Protein AF-A0A6N7FJI0-F1 (afdb_monomer)

Nearest PDB structures (foldseek):
  8ugj-assembly1_4C  TM=8.805E-01  e=2.463E-09  Sus scrofa
  8ugl-assembly1_4C  TM=8.667E-01  e=4.112E-09  Sus scrofa
  1ocr-assembly1_C  TM=8.658E-01  e=1.035E-08  Bos taurus
  5luf-assembly1_z  TM=8.653E-01  e=1.641E-08  Bos taurus
  5j7y-assembly1_BC  TM=8.766E-01  e=3.364E-08  Ovis aries

Radius of gyration: 37.54 Å; Cα contacts (8 Å, |Δi|>4): 160; chains: 1; bounding box: 61×108×103 Å

Mean predicted aligned error: 16.77 Å

Foldseek 3Di:
DDDDDDDDDDDDDDDDDDDDDDDDDDDDDDDDDDDDDDDVVVVVVVVVVVVVVVVVPDDDDPPPDDDPDDPDDPPPDPDPDDPPPPVPDDPPDVVLVVLVVVLVVVVVVLVVLVVLLVVVCVPDPDPPPPLWDAPLVLLVVLLVLLVVLLVLLVQLLVCLVVVVLVSNLVSLVSSLVSLVVSLVVVVVRVVVRPDACPRDPNRVSLCVNVVVLSVLSVVLSVQSVVLSVVCVVDDPVCSVVSSVSSVSSSVSSVSSSVSVVVSSCSPNPVD

Sequence (271 aa):
MPAATRPARAATSRSALVTRPPGQNGAGTAIGRDRTPQSPARAAITAARRHQREAARRPPSTDDRPVPGRPVARDTATTGGVPGPGATAAERNPLAVGVAIWLGSELMFFAGLFASFASLAASADQWPPPDVHLGVARSAAFTAVLLVSSLTVHLGARAAEGGRRDAALGWLAATVALGAGFLTNQVLEYRDLGFGIDTHAYGTIFYLLTGFHGLHVLAGLVLLALMARQFARATPGTTPRATEHVTVASWYWHFVDVVWVGVFTAVYLLS

Structure (mmCIF, N/CA/C/O backbone):
data_AF-A0A6N7FJI0-F1
#
_entry.id   AF-A0A6N7FJI0-F1
#
loop_
_atom_site.group_PDB
_atom_site.id
_atom_site.type_symbol
_atom_site.label_atom_id
_atom_site.label_alt_id
_atom_site.label_comp_id
_atom_site.label_asym_id
_atom_site.label_entity_id
_atom_site.label_seq_id
_atom_site.pdbx_PDB_ins_code
_atom_site.Cartn_x
_atom_site.Cartn_y
_atom_site.Cartn_z
_atom_site.occupancy
_atom_site.B_iso_or_equiv
_atom_site.auth_seq_id
_atom_site.auth_comp_id
_atom_site.auth_asym_id
_atom_site.auth_atom_id
_atom_site.pdbx_PDB_model_num
ATOM 1 N N . MET A 1 1 ? -4.922 -72.758 12.928 1.00 40.41 1 MET A N 1
ATOM 2 C CA . MET A 1 1 ? -4.218 -73.231 14.144 1.00 40.41 1 MET A CA 1
ATOM 3 C C . MET A 1 1 ? -3.824 -72.024 14.998 1.00 40.41 1 MET A C 1
ATOM 5 O O . MET A 1 1 ? -3.683 -70.956 14.417 1.00 40.41 1 MET A O 1
ATOM 9 N N . PRO A 1 2 ? -3.786 -72.155 16.336 1.00 49.50 2 PRO A N 1
ATOM 10 C CA . PRO A 1 2 ? -4.368 -71.186 17.271 1.00 49.50 2 PRO A CA 1
ATOM 11 C C . PRO A 1 2 ? -3.357 -70.370 18.107 1.00 49.50 2 PRO A C 1
ATOM 13 O O . PRO A 1 2 ? -2.147 -70.494 17.965 1.00 49.50 2 PRO A O 1
ATOM 16 N N . ALA A 1 3 ? -3.939 -69.527 18.966 1.00 44.34 3 ALA A N 1
ATOM 17 C CA . ALA A 1 3 ? -3.383 -68.557 19.909 1.00 44.34 3 ALA A CA 1
ATOM 18 C C . ALA A 1 3 ? -2.566 -69.115 21.098 1.00 44.34 3 ALA A C 1
ATOM 20 O O . ALA A 1 3 ? -2.770 -70.253 21.507 1.00 44.34 3 ALA A O 1
ATOM 21 N N . ALA A 1 4 ? -1.767 -68.239 21.729 1.00 48.53 4 ALA A N 1
ATOM 22 C CA . ALA A 1 4 ? -1.457 -68.209 23.175 1.00 48.53 4 ALA A CA 1
ATOM 23 C C . ALA A 1 4 ? -0.785 -66.847 23.511 1.00 48.53 4 ALA A C 1
ATOM 25 O O . ALA A 1 4 ? 0.296 -66.575 23.007 1.00 48.53 4 ALA A O 1
ATOM 26 N N . THR A 1 5 ? -1.413 -65.814 24.092 1.00 49.47 5 THR A N 1
ATOM 27 C CA . THR A 1 5 ? -1.841 -65.545 25.490 1.00 49.47 5 THR A CA 1
ATOM 28 C C . THR A 1 5 ? -0.827 -65.777 26.629 1.00 49.47 5 THR A C 1
ATOM 30 O O . THR A 1 5 ? -0.710 -66.898 27.101 1.00 49.47 5 THR A O 1
ATOM 33 N N . ARG A 1 6 ? -0.320 -64.640 27.172 1.00 47.44 6 ARG A N 1
ATOM 34 C CA . ARG A 1 6 ? -0.125 -64.256 28.607 1.00 47.44 6 ARG A CA 1
ATOM 35 C C . ARG A 1 6 ? 0.916 -65.040 29.462 1.00 47.44 6 ARG A C 1
ATOM 37 O O . ARG A 1 6 ? 1.277 -66.134 29.060 1.00 47.44 6 ARG A O 1
ATOM 44 N N . PRO A 1 7 ? 1.400 -64.530 30.635 1.00 56.38 7 PRO A N 1
ATOM 45 C CA . PRO A 1 7 ? 0.689 -63.667 31.598 1.00 56.38 7 PRO A CA 1
ATOM 46 C C . PRO A 1 7 ? 1.463 -62.512 32.279 1.00 56.38 7 PRO A C 1
ATOM 48 O O . PRO A 1 7 ? 2.671 -62.349 32.167 1.00 56.38 7 PRO A O 1
ATOM 51 N N . ALA A 1 8 ? 0.684 -61.726 33.033 1.00 47.00 8 ALA A N 1
ATOM 52 C CA . ALA A 1 8 ? 1.087 -60.736 34.031 1.00 47.00 8 ALA A CA 1
ATOM 53 C C . ALA A 1 8 ? 0.959 -61.309 35.461 1.00 47.00 8 ALA A C 1
ATOM 55 O O . ALA A 1 8 ? 0.048 -62.102 35.700 1.00 47.00 8 ALA A O 1
ATOM 56 N N . ARG A 1 9 ? 1.809 -60.862 36.402 1.00 40.81 9 ARG A N 1
ATOM 57 C CA . ARG A 1 9 ? 1.678 -60.852 37.890 1.00 40.81 9 ARG A CA 1
ATOM 58 C C . ARG A 1 9 ? 3.045 -60.421 38.469 1.00 40.81 9 ARG A C 1
ATOM 60 O O . ARG A 1 9 ? 4.047 -60.680 37.826 1.00 40.81 9 ARG A O 1
ATOM 67 N N . ALA A 1 10 ? 3.236 -59.825 39.643 1.00 38.53 10 ALA A N 1
ATOM 68 C CA . ALA A 1 10 ? 2.403 -59.289 40.715 1.00 38.53 10 ALA A CA 1
ATOM 69 C C . ALA A 1 10 ? 3.323 -58.432 41.617 1.00 38.53 10 ALA A C 1
ATOM 71 O O . ALA A 1 10 ? 4.539 -58.615 41.629 1.00 38.53 10 ALA A O 1
ATOM 72 N N . ALA A 1 11 ? 2.722 -57.527 42.384 1.00 45.38 11 ALA A N 1
ATOM 73 C CA . ALA A 1 11 ? 3.357 -56.709 43.409 1.00 45.38 11 ALA A CA 1
ATOM 74 C C . ALA A 1 11 ? 3.862 -57.514 44.621 1.00 45.38 11 ALA A C 1
ATOM 76 O O . ALA A 1 11 ? 3.235 -58.499 45.002 1.00 45.38 11 ALA A O 1
ATOM 77 N N . THR A 1 12 ? 4.883 -56.994 45.315 1.00 45.56 12 THR A N 1
ATOM 78 C CA . THR A 1 12 ? 5.036 -57.213 46.765 1.00 45.56 12 THR A CA 1
ATOM 79 C C . THR A 1 12 ? 5.823 -56.081 47.427 1.00 45.56 12 THR A C 1
ATOM 81 O O . THR A 1 12 ? 6.936 -55.757 47.028 1.00 45.56 12 THR A O 1
ATOM 84 N N . SER A 1 13 ? 5.200 -55.500 48.449 1.00 43.19 13 SER A N 1
ATOM 85 C CA . SER A 1 13 ? 5.723 -54.515 49.397 1.00 43.19 13 SER A CA 1
ATOM 86 C C . SER A 1 13 ? 6.467 -55.225 50.536 1.00 43.19 13 SER A C 1
ATOM 88 O O . SER A 1 13 ? 6.036 -56.310 50.928 1.00 43.19 13 SER A O 1
ATOM 90 N N . ARG A 1 14 ? 7.526 -54.631 51.110 1.00 43.31 14 ARG A N 1
ATOM 91 C CA . ARG A 1 14 ? 8.033 -55.003 52.448 1.00 43.31 14 ARG A CA 1
ATOM 92 C C . ARG A 1 14 ? 8.866 -53.889 53.097 1.00 43.31 14 ARG A C 1
ATOM 94 O O . ARG A 1 14 ? 9.934 -53.531 52.611 1.00 43.31 14 ARG A O 1
ATOM 101 N N . SER A 1 15 ? 8.357 -53.395 54.227 1.00 41.38 15 SER A N 1
ATOM 102 C CA . SER A 1 15 ? 9.053 -52.600 55.244 1.00 41.38 15 SER A CA 1
ATOM 103 C C . SER A 1 15 ? 10.228 -53.358 55.864 1.00 41.38 15 SER A C 1
ATOM 105 O O . SER A 1 15 ? 10.100 -54.547 56.156 1.00 41.38 15 SER A O 1
ATOM 107 N N . ALA A 1 16 ? 11.305 -52.644 56.195 1.00 44.38 16 ALA A N 1
ATOM 108 C CA . ALA A 1 16 ? 12.298 -53.089 57.167 1.00 44.38 16 ALA A CA 1
ATOM 109 C C . ALA A 1 16 ? 12.677 -51.929 58.101 1.00 44.38 16 ALA A C 1
ATOM 111 O O . ALA A 1 16 ? 13.369 -50.983 57.735 1.00 44.38 16 ALA A O 1
ATOM 112 N N . LEU A 1 17 ? 12.145 -52.039 59.314 1.00 42.69 17 LEU A N 1
ATOM 113 C CA . LEU A 1 17 ? 12.518 -51.363 60.548 1.00 42.69 17 LEU A CA 1
ATOM 114 C C . LEU A 1 17 ? 13.955 -51.773 60.922 1.00 42.69 17 LEU A C 1
ATOM 116 O O . LEU A 1 17 ? 14.213 -52.968 61.052 1.00 42.69 17 LEU A O 1
ATOM 120 N N . VAL A 1 18 ? 14.872 -50.821 61.118 1.00 49.38 18 VAL A N 1
ATOM 121 C CA . VAL A 1 18 ? 16.208 -51.098 61.677 1.00 49.38 18 VAL A CA 1
ATOM 122 C C . VAL A 1 18 ? 16.527 -50.115 62.803 1.00 49.38 18 VAL A C 1
ATOM 124 O O . VAL A 1 18 ? 16.185 -48.936 62.781 1.00 49.38 18 VAL A O 1
ATOM 127 N N . THR A 1 19 ? 17.121 -50.712 63.824 1.00 44.41 19 THR A N 1
ATOM 128 C CA . THR A 1 19 ? 17.286 -50.374 65.234 1.00 44.41 19 THR A CA 1
ATOM 129 C C . THR A 1 19 ? 18.338 -49.307 65.549 1.00 44.41 19 THR A C 1
ATOM 131 O O . THR A 1 19 ? 19.318 -49.124 64.834 1.00 44.41 19 THR A O 1
ATOM 134 N N . ARG A 1 20 ? 18.147 -48.650 66.698 1.00 45.78 20 ARG A N 1
ATOM 135 C CA . ARG A 1 20 ? 19.001 -47.621 67.316 1.00 45.78 20 ARG A CA 1
ATOM 136 C C . ARG A 1 20 ? 19.981 -48.261 68.322 1.00 45.78 20 ARG A C 1
ATOM 138 O O . ARG A 1 20 ? 19.530 -49.146 69.047 1.00 45.78 20 ARG A O 1
ATOM 145 N N . PRO A 1 21 ? 21.241 -47.801 68.465 1.00 47.72 21 PRO A N 1
ATOM 146 C CA . PRO A 1 21 ? 22.087 -48.157 69.607 1.00 47.72 21 PRO A CA 1
ATOM 147 C C . PRO A 1 21 ? 22.222 -47.010 70.640 1.00 47.72 21 PRO A C 1
ATOM 149 O O . PRO A 1 21 ? 21.923 -45.855 70.312 1.00 47.72 21 PRO A O 1
ATOM 152 N N . PRO A 1 22 ? 22.636 -47.308 71.893 1.00 46.75 22 PRO A N 1
ATOM 153 C CA . PRO A 1 22 ? 22.572 -46.377 73.021 1.00 46.75 22 PRO A CA 1
ATOM 154 C C . PRO A 1 22 ? 23.925 -45.739 73.407 1.00 46.75 22 PRO A C 1
ATOM 156 O O . PRO A 1 22 ? 24.966 -46.373 73.308 1.00 46.75 22 PRO A O 1
ATOM 159 N N . GLY A 1 23 ? 23.841 -44.507 73.932 1.00 40.09 23 GLY A N 1
ATOM 160 C CA . GLY A 1 23 ? 24.636 -43.944 75.038 1.00 40.09 23 GLY A CA 1
ATOM 161 C C . GLY A 1 23 ? 26.152 -43.750 74.889 1.00 40.09 23 GLY A C 1
ATOM 162 O O . GLY A 1 23 ? 26.897 -44.720 74.859 1.00 40.09 23 GLY A O 1
ATOM 163 N N . GLN A 1 24 ? 26.612 -42.493 74.993 1.00 39.31 24 GLN A N 1
ATOM 164 C CA . GLN A 1 24 ? 27.675 -42.093 75.933 1.00 39.31 24 GLN A CA 1
ATOM 165 C C . GLN A 1 24 ? 27.790 -40.560 76.064 1.00 39.31 24 GLN A C 1
ATOM 167 O O . GLN A 1 24 ? 27.592 -39.814 75.109 1.00 39.31 24 GLN A O 1
ATOM 172 N N . ASN A 1 25 ? 28.042 -40.130 77.301 1.00 33.50 25 ASN A N 1
ATOM 173 C CA . ASN A 1 25 ? 28.044 -38.760 77.820 1.00 33.50 25 ASN A CA 1
ATOM 174 C C . ASN A 1 25 ? 29.358 -38.013 77.530 1.00 33.50 25 ASN A C 1
ATOM 176 O O . ASN A 1 25 ? 30.408 -38.643 77.473 1.00 33.50 25 ASN A O 1
ATOM 180 N N . GLY A 1 26 ? 29.323 -36.672 77.526 1.00 31.70 26 GLY A N 1
ATOM 181 C CA . GLY A 1 26 ? 30.520 -35.864 77.804 1.00 31.70 26 GLY A CA 1
ATOM 182 C C . GLY A 1 26 ? 30.554 -34.467 77.179 1.00 31.70 26 GLY A C 1
ATOM 183 O O . GLY A 1 26 ? 30.891 -34.329 76.016 1.00 31.70 26 GLY A O 1
ATOM 184 N N . ALA A 1 27 ? 30.214 -33.465 77.995 1.00 36.16 27 ALA A N 1
ATOM 185 C CA . ALA A 1 27 ? 30.717 -32.084 78.061 1.00 36.16 27 ALA A CA 1
ATOM 186 C C . ALA A 1 27 ? 31.246 -31.348 76.803 1.00 36.16 27 ALA A C 1
ATOM 188 O O . ALA A 1 27 ? 32.252 -31.725 76.214 1.00 36.16 27 ALA A O 1
ATOM 189 N N . GLY A 1 28 ? 30.711 -30.137 76.584 1.00 33.16 28 GLY A N 1
ATOM 190 C CA . GLY A 1 28 ? 31.541 -28.997 76.178 1.00 33.16 28 GLY A CA 1
ATOM 191 C C . GLY A 1 28 ? 31.014 -28.127 75.036 1.00 33.16 28 GLY A C 1
ATOM 192 O O . GLY A 1 28 ? 31.035 -28.524 73.878 1.00 33.16 28 GLY A O 1
ATOM 193 N N . THR A 1 29 ? 30.740 -26.868 75.384 1.00 35.53 29 THR A N 1
ATOM 194 C CA . THR A 1 29 ? 30.818 -25.667 74.527 1.00 35.53 29 THR A CA 1
ATOM 195 C C . THR A 1 29 ? 29.524 -25.204 73.850 1.00 35.53 29 THR A C 1
ATOM 197 O O . THR A 1 29 ? 29.048 -25.738 72.852 1.00 35.53 29 THR A O 1
ATOM 200 N N . ALA A 1 30 ? 28.983 -24.125 74.417 1.00 47.81 30 ALA A N 1
ATOM 201 C CA . ALA A 1 30 ? 27.925 -23.302 73.860 1.00 47.81 30 ALA A CA 1
ATOM 202 C C . ALA A 1 30 ? 28.355 -22.677 72.521 1.00 47.81 30 ALA A C 1
ATOM 204 O O . ALA A 1 30 ? 29.373 -21.993 72.452 1.00 47.81 30 ALA A O 1
ATOM 205 N N . ILE A 1 31 ? 27.538 -22.860 71.482 1.00 44.31 31 ILE A N 1
ATOM 206 C CA . ILE A 1 31 ? 27.610 -22.093 70.235 1.00 44.31 31 ILE A CA 1
ATOM 207 C C . ILE A 1 31 ? 26.255 -21.415 70.042 1.00 44.31 31 ILE A C 1
ATOM 209 O O . ILE A 1 31 ? 25.203 -22.061 70.035 1.00 44.31 31 ILE A O 1
ATOM 213 N N . GLY A 1 32 ? 26.297 -20.084 69.978 1.00 37.19 32 GLY A N 1
ATOM 214 C CA . GLY A 1 32 ? 25.138 -19.206 69.914 1.00 37.19 32 GLY A CA 1
ATOM 215 C C . GLY A 1 32 ? 24.257 -19.485 68.700 1.00 37.19 32 GLY A C 1
ATOM 216 O O . GLY A 1 32 ? 24.730 -19.591 67.572 1.00 37.19 32 GLY A O 1
ATOM 217 N N . ARG A 1 33 ? 22.944 -19.571 68.940 1.00 42.00 33 ARG A N 1
ATOM 218 C CA . ARG A 1 33 ? 21.946 -19.434 67.879 1.00 42.00 33 ARG A CA 1
ATOM 219 C C . ARG A 1 33 ? 21.789 -17.956 67.568 1.00 42.00 33 ARG A C 1
ATOM 221 O O . ARG A 1 33 ? 21.216 -17.204 68.356 1.00 42.00 33 ARG A O 1
ATOM 228 N N . ASP A 1 34 ? 22.313 -17.590 66.413 1.00 39.06 34 ASP A N 1
ATOM 229 C CA . ASP A 1 34 ? 22.162 -16.288 65.798 1.00 39.06 34 ASP A CA 1
ATOM 230 C C . ASP A 1 34 ? 20.666 -15.979 65.604 1.00 39.06 34 ASP A C 1
ATOM 232 O O . ASP A 1 34 ? 19.924 -16.730 64.961 1.00 39.06 34 ASP A O 1
ATOM 236 N N . ARG A 1 35 ? 20.189 -14.902 66.236 1.00 51.38 35 ARG A N 1
ATOM 237 C CA . ARG A 1 35 ? 18.833 -14.383 66.034 1.00 51.38 35 ARG A CA 1
ATOM 238 C C . ARG A 1 35 ? 18.860 -13.553 64.759 1.00 51.38 35 ARG A C 1
ATOM 240 O O . ARG A 1 35 ? 19.246 -12.390 64.790 1.00 51.38 35 ARG A O 1
ATOM 247 N N . THR A 1 36 ? 18.402 -14.120 63.649 1.00 51.25 36 THR A N 1
ATOM 248 C CA . THR A 1 36 ? 18.146 -13.347 62.427 1.00 51.25 36 THR A CA 1
ATOM 249 C C . THR A 1 36 ? 17.153 -12.206 62.719 1.00 51.25 36 THR A C 1
ATOM 251 O O . THR A 1 36 ? 16.052 -12.491 63.211 1.00 51.25 36 THR A O 1
ATOM 254 N N . PRO A 1 37 ? 17.484 -10.934 62.423 1.00 47.91 37 PRO A N 1
ATOM 255 C CA . PRO A 1 37 ? 16.581 -9.806 62.628 1.00 47.91 37 PRO A CA 1
ATOM 256 C C . PRO A 1 37 ? 15.353 -9.915 61.719 1.00 47.91 37 PRO A C 1
ATOM 258 O O . PRO A 1 37 ? 15.467 -10.152 60.515 1.00 47.91 37 PRO A O 1
ATOM 261 N N . GLN A 1 38 ? 14.161 -9.721 62.283 1.00 55.47 38 GLN A N 1
ATOM 262 C CA . GLN A 1 38 ? 12.940 -9.575 61.494 1.00 55.47 38 GLN A CA 1
ATOM 263 C C . GLN A 1 38 ? 13.064 -8.341 60.588 1.00 55.47 38 GLN A C 1
ATOM 265 O O . GLN A 1 38 ? 13.382 -7.250 61.052 1.00 55.47 38 GLN A O 1
ATOM 270 N N . SER A 1 39 ? 12.812 -8.528 59.290 1.00 53.28 39 SER A N 1
ATOM 271 C CA . SER A 1 39 ? 12.911 -7.484 58.265 1.00 53.28 39 SER A CA 1
ATOM 272 C C . SER A 1 39 ? 12.101 -6.217 58.629 1.00 53.28 39 SER A C 1
ATOM 274 O O . SER A 1 39 ? 10.908 -6.334 58.944 1.00 53.28 39 SER A O 1
ATOM 276 N N . PRO A 1 40 ? 12.690 -5.006 58.515 1.00 58.19 40 PRO A N 1
ATOM 277 C CA . PRO A 1 40 ? 12.038 -3.725 58.830 1.00 58.19 40 PRO A CA 1
ATOM 278 C C . PRO A 1 40 ? 10.764 -3.458 58.007 1.00 58.19 40 PRO A C 1
ATOM 280 O O . PRO A 1 40 ? 9.886 -2.707 58.436 1.00 58.19 40 PRO A O 1
ATOM 283 N N . ALA A 1 41 ? 10.594 -4.145 56.873 1.00 55.75 41 ALA A N 1
ATOM 284 C CA . ALA A 1 41 ? 9.405 -4.048 56.029 1.00 55.75 41 ALA A CA 1
ATOM 285 C C . ALA A 1 41 ? 8.124 -4.557 56.721 1.00 55.75 41 ALA A C 1
ATOM 287 O O . ALA A 1 41 ? 7.043 -4.005 56.516 1.00 55.75 41 ALA A O 1
ATOM 288 N N . ARG A 1 42 ? 8.218 -5.578 57.587 1.00 57.66 42 ARG A N 1
ATOM 289 C CA . ARG A 1 42 ? 7.043 -6.111 58.306 1.00 57.66 42 ARG A CA 1
ATOM 290 C C . ARG A 1 42 ? 6.580 -5.196 59.443 1.00 57.66 42 ARG A C 1
ATOM 292 O O . ARG A 1 42 ? 5.375 -5.092 59.690 1.00 57.66 42 ARG A O 1
ATOM 299 N N . ALA A 1 43 ? 7.508 -4.494 60.092 1.00 59.56 43 ALA A N 1
ATOM 300 C CA . ALA A 1 43 ? 7.188 -3.516 61.131 1.00 59.56 43 ALA A CA 1
ATOM 301 C C . ALA A 1 43 ? 6.457 -2.292 60.545 1.00 59.56 43 ALA A C 1
ATOM 303 O O . ALA A 1 43 ? 5.436 -1.866 61.087 1.00 59.56 43 ALA A O 1
ATOM 304 N N . ALA A 1 44 ? 6.901 -1.802 59.382 1.00 57.84 44 ALA A N 1
ATOM 305 C CA . ALA A 1 44 ? 6.291 -0.661 58.694 1.00 57.84 44 ALA A CA 1
ATOM 306 C C . ALA A 1 44 ? 4.842 -0.931 58.240 1.00 57.84 44 ALA A C 1
ATOM 308 O O . ALA A 1 44 ? 3.953 -0.106 58.454 1.00 57.84 44 ALA A O 1
ATOM 309 N N . ILE A 1 45 ? 4.568 -2.121 57.691 1.00 64.25 45 ILE A N 1
ATOM 310 C CA . ILE A 1 45 ? 3.213 -2.515 57.257 1.00 64.25 45 ILE A CA 1
ATOM 311 C C . ILE A 1 45 ? 2.255 -2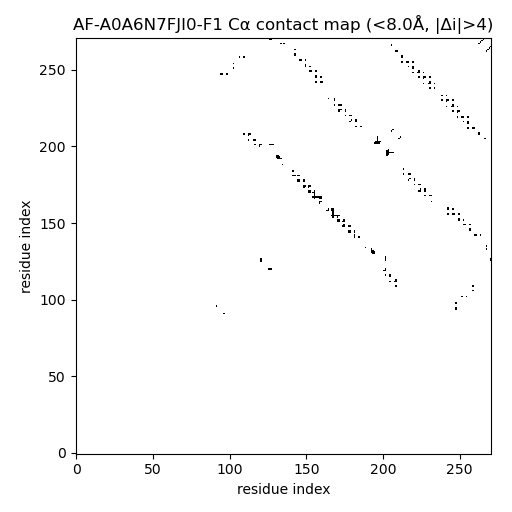.626 58.455 1.00 64.25 45 ILE A C 1
ATOM 313 O O . ILE A 1 45 ? 1.071 -2.293 58.353 1.00 64.25 45 ILE A O 1
ATOM 317 N N . THR A 1 46 ? 2.764 -3.056 59.611 1.00 66.50 46 THR A N 1
ATOM 318 C CA . THR A 1 46 ? 1.969 -3.174 60.841 1.00 66.50 46 THR A CA 1
ATOM 319 C C . THR A 1 46 ? 1.651 -1.797 61.438 1.00 66.50 46 THR A C 1
ATOM 321 O O . THR A 1 46 ? 0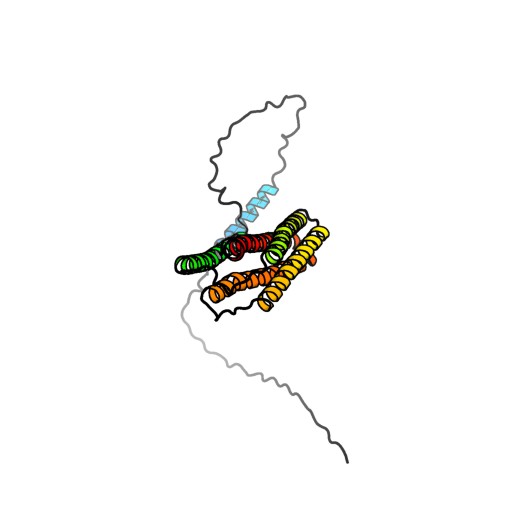.520 -1.564 61.868 1.00 66.50 46 THR A O 1
ATOM 324 N N . ALA A 1 47 ? 2.596 -0.851 61.385 1.00 62.53 47 ALA A N 1
ATOM 325 C CA . ALA A 1 47 ? 2.394 0.527 61.839 1.00 62.53 47 ALA A CA 1
ATOM 326 C C . ALA A 1 47 ? 1.384 1.298 60.965 1.00 62.53 47 ALA A C 1
ATOM 328 O O . ALA A 1 47 ? 0.481 1.951 61.495 1.00 62.53 47 ALA A O 1
ATOM 329 N N . ALA A 1 48 ? 1.457 1.151 59.636 1.00 62.44 48 ALA A N 1
ATOM 330 C CA . ALA A 1 48 ? 0.531 1.801 58.702 1.00 62.44 48 ALA A CA 1
ATOM 331 C C . ALA A 1 48 ? -0.932 1.365 58.922 1.00 62.44 48 ALA A C 1
ATOM 333 O O . ALA A 1 48 ? -1.849 2.188 58.934 1.00 62.44 48 ALA A O 1
ATOM 334 N N . ARG A 1 49 ? -1.157 0.072 59.198 1.00 69.06 49 ARG A N 1
ATOM 335 C CA . ARG A 1 49 ? -2.500 -0.467 59.483 1.00 69.06 49 ARG A CA 1
ATOM 336 C C . ARG A 1 49 ? -3.079 0.017 60.816 1.00 69.06 49 ARG A C 1
ATOM 338 O O . ARG A 1 49 ? -4.301 0.067 60.960 1.00 69.06 49 ARG A O 1
ATOM 345 N N . ARG A 1 50 ? -2.230 0.378 61.786 1.00 67.00 50 ARG A N 1
ATOM 346 C CA . ARG A 1 50 ? -2.657 0.907 63.093 1.00 67.00 50 ARG A CA 1
ATOM 347 C C . ARG A 1 50 ? -3.163 2.347 62.973 1.00 67.00 50 ARG A C 1
ATOM 349 O O . ARG A 1 50 ? -4.266 2.623 63.437 1.00 67.00 50 ARG A O 1
ATOM 356 N N . HIS A 1 51 ? -2.440 3.209 62.254 1.00 62.72 51 HIS A N 1
ATOM 357 C CA . HIS A 1 51 ? -2.858 4.597 62.006 1.00 62.72 51 HIS A CA 1
ATOM 358 C C . HIS A 1 51 ? -4.181 4.694 61.235 1.00 62.72 51 HIS A C 1
ATOM 360 O O . HIS A 1 51 ? -5.039 5.510 61.565 1.00 62.72 51 HIS A O 1
ATOM 366 N N . GLN A 1 52 ? -4.391 3.814 60.253 1.00 62.22 52 GLN A N 1
ATOM 367 C CA . GLN A 1 52 ? -5.622 3.795 59.459 1.00 62.22 52 GLN A CA 1
ATOM 368 C C . GLN A 1 52 ? -6.846 3.346 60.283 1.00 62.22 52 GLN A C 1
ATOM 370 O O . GLN A 1 52 ? -7.954 3.842 60.083 1.00 62.22 52 GLN A O 1
ATOM 375 N N . ARG A 1 53 ? -6.645 2.456 61.268 1.00 61.97 53 ARG A N 1
ATOM 376 C CA . ARG A 1 53 ? -7.687 2.049 62.228 1.00 61.97 53 ARG A CA 1
ATOM 377 C C . ARG A 1 53 ? -7.984 3.111 63.290 1.00 61.97 53 ARG A C 1
ATOM 379 O O . ARG A 1 53 ? -9.116 3.164 63.759 1.00 61.97 53 ARG A O 1
ATOM 386 N N . GLU A 1 54 ? -7.011 3.939 63.668 1.00 62.53 54 GLU A N 1
ATOM 387 C CA . GLU A 1 54 ? -7.221 5.070 64.589 1.00 62.53 54 GLU A CA 1
ATOM 388 C C . GLU A 1 54 ? -7.947 6.240 63.909 1.00 62.53 54 GLU A C 1
ATOM 390 O O . GLU A 1 54 ? -8.835 6.835 64.517 1.00 62.53 54 GLU A O 1
ATOM 395 N N . ALA A 1 55 ? -7.666 6.515 62.629 1.00 59.03 55 ALA A N 1
ATOM 396 C CA . ALA A 1 55 ? -8.381 7.531 61.852 1.00 59.03 55 ALA A CA 1
ATOM 397 C C . ALA A 1 55 ? -9.873 7.192 61.665 1.00 59.03 55 ALA A C 1
ATOM 399 O O . ALA A 1 55 ? -10.725 8.066 61.787 1.00 59.03 55 ALA A O 1
ATOM 400 N N . ALA A 1 56 ? -10.197 5.910 61.459 1.00 61.16 56 ALA A N 1
ATOM 401 C CA . ALA A 1 56 ? -11.573 5.431 61.310 1.00 61.16 56 ALA A CA 1
ATOM 402 C C . ALA A 1 56 ? -12.379 5.384 62.627 1.00 61.16 56 ALA A C 1
ATOM 404 O O . ALA A 1 56 ? -13.578 5.119 62.599 1.00 61.16 56 ALA A O 1
ATOM 405 N N . ARG A 1 57 ? -11.737 5.604 63.785 1.00 61.81 57 ARG A N 1
ATOM 406 C CA . ARG A 1 57 ? -12.381 5.592 65.113 1.00 61.81 57 ARG A CA 1
ATOM 407 C C . ARG A 1 57 ? -12.715 6.984 65.653 1.00 61.81 57 ARG A C 1
ATOM 409 O O . ARG A 1 57 ? -13.238 7.077 66.762 1.00 61.81 57 ARG A O 1
ATOM 416 N N . ARG A 1 58 ? -12.416 8.059 64.915 1.00 57.94 58 ARG A N 1
ATOM 417 C CA . ARG A 1 58 ? -12.783 9.415 65.340 1.00 57.94 58 ARG A CA 1
ATOM 418 C C . ARG A 1 58 ? -14.295 9.628 65.171 1.00 57.94 58 ARG A C 1
ATOM 420 O O . ARG A 1 58 ? -14.796 9.418 64.068 1.00 57.94 58 ARG A O 1
ATOM 427 N N . PRO A 1 59 ? -15.029 10.025 66.227 1.00 62.78 59 PRO A N 1
ATOM 428 C CA . PRO A 1 59 ? -16.430 10.398 66.090 1.00 62.78 59 PRO A CA 1
ATOM 429 C C . PRO A 1 59 ? -16.557 11.688 65.257 1.00 62.78 59 PRO A C 1
ATOM 431 O O . PRO A 1 59 ? -15.647 12.522 65.290 1.00 62.78 59 PRO A O 1
ATOM 434 N N . PRO A 1 60 ? -17.659 11.863 64.509 1.00 56.94 60 PRO A N 1
ATOM 435 C CA . PRO A 1 60 ? -17.885 13.065 63.715 1.00 56.94 60 PRO A CA 1
ATOM 436 C C . PRO A 1 60 ? -18.012 14.289 64.633 1.00 56.94 60 PRO A C 1
ATOM 438 O O . PRO A 1 60 ? -18.750 14.263 65.619 1.00 56.94 60 PRO A O 1
ATOM 441 N N . SER A 1 61 ? -17.271 15.354 64.323 1.00 53.50 61 SER A N 1
ATOM 442 C CA . SER A 1 61 ? -17.351 16.639 65.019 1.00 53.50 61 SER A CA 1
ATOM 443 C C . SER A 1 61 ? -18.742 17.244 64.839 1.00 53.50 61 SER A C 1
ATOM 445 O O . SER A 1 61 ? -19.214 17.426 63.721 1.00 53.50 61 SER A O 1
ATOM 447 N N . THR A 1 62 ? -19.404 17.568 65.944 1.00 51.84 62 THR A N 1
ATOM 448 C CA . THR A 1 62 ? -20.767 18.119 66.010 1.00 51.84 62 THR A CA 1
ATOM 449 C C . THR A 1 62 ? -20.875 19.601 65.617 1.00 51.84 62 THR A C 1
ATOM 451 O O . THR A 1 62 ? -21.737 20.296 66.148 1.00 51.84 62 THR A O 1
ATOM 454 N N . ASP A 1 63 ? -20.042 20.086 64.693 1.00 55.88 63 ASP A N 1
ATOM 455 C CA . ASP A 1 63 ? -19.977 21.510 64.315 1.00 55.88 63 ASP A CA 1
ATOM 456 C C . ASP A 1 63 ? -20.169 21.767 62.809 1.00 55.88 63 ASP A C 1
ATOM 458 O O . ASP A 1 63 ? -19.660 22.729 62.258 1.00 55.88 63 ASP A O 1
ATOM 462 N N . ASP A 1 64 ? -20.932 20.900 62.137 1.00 54.31 64 ASP A N 1
ATOM 463 C CA . ASP A 1 64 ? -21.382 21.097 60.750 1.00 54.31 64 ASP A CA 1
ATOM 464 C C . ASP A 1 64 ? -22.915 21.052 60.679 1.00 54.31 64 ASP A C 1
ATOM 466 O O . ASP A 1 64 ? -23.525 20.216 60.008 1.00 54.31 64 ASP A O 1
ATOM 470 N N . ARG A 1 65 ? -23.586 21.947 61.415 1.00 51.47 65 ARG A N 1
ATOM 471 C CA . ARG A 1 65 ? -24.993 22.251 61.110 1.00 51.47 65 ARG A CA 1
ATOM 472 C C . ARG A 1 65 ? -25.046 23.444 60.158 1.00 51.47 65 ARG A C 1
ATOM 474 O O . ARG A 1 65 ? -24.517 24.498 60.505 1.00 51.47 65 ARG A O 1
ATOM 481 N N . PRO A 1 66 ? -25.718 23.338 58.998 1.00 48.69 66 PRO A N 1
ATOM 482 C CA . PRO A 1 66 ? -25.889 24.478 58.110 1.00 48.69 66 PRO A CA 1
ATOM 483 C C . PRO A 1 66 ? -26.755 25.535 58.804 1.00 48.69 66 PRO A C 1
ATOM 485 O O . PRO A 1 66 ? -27.916 25.275 59.120 1.00 48.69 66 PRO A O 1
ATOM 488 N N . VAL A 1 67 ? -26.205 26.728 59.038 1.00 59.44 67 VAL A N 1
ATOM 489 C CA . VAL A 1 67 ? -26.982 27.912 59.430 1.00 59.44 67 VAL A CA 1
ATOM 490 C C . VAL A 1 67 ? -27.556 28.533 58.148 1.00 59.44 67 VAL A C 1
ATOM 492 O O . VAL A 1 67 ? -26.776 28.980 57.302 1.00 59.44 67 VAL A O 1
ATOM 495 N N . PRO A 1 68 ? -28.885 28.573 57.946 1.00 43.59 68 PRO A N 1
ATOM 496 C CA . PRO A 1 68 ? -29.461 29.169 56.745 1.00 43.59 68 PRO A CA 1
ATOM 497 C C . PRO A 1 68 ? -29.355 30.698 56.806 1.00 43.59 68 PRO A C 1
ATOM 499 O O . PRO A 1 68 ? -29.817 31.305 57.769 1.00 43.59 68 PRO A O 1
ATOM 502 N N . GLY A 1 69 ? -28.788 31.325 55.769 1.00 53.09 69 GLY A N 1
ATOM 503 C CA . GLY A 1 69 ? -28.928 32.774 55.549 1.00 53.09 69 GLY A CA 1
ATOM 504 C C . GLY A 1 69 ? -27.650 33.601 55.398 1.00 53.09 69 GLY A C 1
ATOM 505 O O . GLY A 1 69 ? -27.745 34.825 55.370 1.00 53.09 69 GLY A O 1
ATOM 506 N N . ARG A 1 70 ? -26.462 32.999 55.265 1.00 40.47 70 ARG A N 1
ATOM 507 C CA . ARG A 1 70 ? -25.231 33.766 55.015 1.00 40.47 70 ARG A CA 1
ATOM 508 C C . ARG A 1 70 ? -24.779 33.614 53.554 1.00 40.47 70 ARG A C 1
ATOM 510 O O . ARG A 1 70 ? -24.558 32.482 53.124 1.00 40.47 70 ARG A O 1
ATOM 517 N N . PRO A 1 71 ? -24.646 34.704 52.772 1.00 45.00 71 PRO A N 1
ATOM 518 C CA . PRO A 1 71 ? -24.100 34.611 51.426 1.00 45.00 71 PRO A CA 1
ATOM 519 C C . PRO A 1 71 ? -22.637 34.171 51.519 1.00 45.00 71 PRO A C 1
ATOM 521 O O . PRO A 1 71 ? -21.826 34.821 52.181 1.00 45.00 71 PRO A O 1
ATOM 524 N N . VAL A 1 72 ? -22.313 33.046 50.882 1.00 50.09 72 VAL A N 1
ATOM 525 C CA . VAL A 1 72 ? -20.940 32.551 50.761 1.00 50.09 72 VAL A CA 1
ATOM 526 C C . VAL A 1 72 ? -20.205 33.479 49.799 1.00 50.09 72 VAL A C 1
ATOM 528 O O . VAL A 1 72 ? -20.417 33.435 48.586 1.00 50.09 72 VAL A O 1
ATOM 531 N N . ALA A 1 73 ? -19.377 34.360 50.353 1.00 44.72 73 ALA A N 1
ATOM 532 C CA . ALA A 1 73 ? -18.414 35.130 49.587 1.00 44.72 73 ALA A CA 1
ATOM 533 C C . ALA A 1 73 ? -17.460 34.154 48.878 1.00 44.72 73 ALA A C 1
ATOM 535 O O . ALA A 1 73 ? -16.898 33.254 49.503 1.00 44.72 73 ALA A O 1
ATOM 536 N N . ARG A 1 74 ? -17.313 34.301 47.556 1.00 41.47 74 ARG A N 1
ATOM 537 C CA . ARG A 1 74 ? -16.240 33.638 46.811 1.00 41.47 74 ARG A CA 1
ATOM 538 C C . ARG A 1 74 ? -14.931 34.321 47.178 1.00 41.47 74 ARG A C 1
ATOM 540 O O . ARG A 1 74 ? -14.623 35.371 46.622 1.00 41.47 74 ARG A O 1
ATOM 547 N N . ASP A 1 75 ? -14.159 33.695 48.051 1.00 38.31 75 ASP A N 1
ATOM 548 C CA . ASP A 1 75 ? -12.750 34.025 48.205 1.00 38.31 75 ASP A CA 1
ATOM 549 C C . ASP A 1 75 ? -11.982 33.437 47.017 1.00 38.31 75 ASP A C 1
ATOM 551 O O . ASP A 1 75 ? -11.686 32.244 46.939 1.00 38.31 75 ASP A O 1
ATOM 555 N N . THR A 1 76 ? -11.670 34.296 46.048 1.00 47.28 76 THR A N 1
ATOM 556 C CA . THR A 1 76 ? -10.605 34.068 45.069 1.00 47.28 76 THR A CA 1
ATOM 557 C C . THR A 1 76 ? -9.262 34.111 45.794 1.00 47.28 76 THR A C 1
ATOM 559 O O . THR A 1 76 ? -8.575 35.130 45.796 1.00 47.28 76 THR A O 1
ATOM 562 N N . ALA A 1 77 ? -8.893 33.003 46.433 1.00 39.78 77 ALA A N 1
ATOM 563 C CA . ALA A 1 77 ? -7.555 32.787 46.958 1.00 39.78 77 ALA A CA 1
ATOM 564 C C . ALA A 1 77 ? -6.706 32.077 45.895 1.00 39.78 77 ALA A C 1
ATOM 566 O O . ALA A 1 77 ? -6.735 30.855 45.738 1.00 39.78 77 ALA A O 1
ATOM 567 N N . THR A 1 78 ? -5.942 32.879 45.155 1.00 47.31 78 THR A N 1
ATOM 568 C CA . THR A 1 78 ? -4.793 32.458 44.352 1.00 47.31 78 THR A CA 1
ATOM 569 C C . THR A 1 78 ? -3.807 31.703 45.243 1.00 47.31 78 THR A C 1
ATOM 571 O O . THR A 1 78 ? -2.980 32.307 45.920 1.00 47.31 78 THR A O 1
ATOM 574 N N . THR A 1 79 ? -3.879 30.371 45.243 1.00 44.31 79 THR A N 1
ATOM 575 C CA . THR A 1 79 ? -2.783 29.535 45.739 1.00 44.31 79 THR A CA 1
ATOM 576 C C . THR A 1 79 ? -1.919 29.185 44.539 1.00 44.31 79 THR A C 1
ATOM 578 O O . THR A 1 79 ? -2.255 28.304 43.750 1.00 44.31 79 THR A O 1
ATOM 581 N N . GLY A 1 80 ? -0.821 29.925 44.375 1.00 43.53 80 GLY A N 1
ATOM 582 C CA . GLY A 1 80 ? 0.264 29.557 43.475 1.00 43.53 80 GLY A CA 1
ATOM 583 C C . GLY A 1 80 ? 0.881 28.237 43.930 1.00 43.53 80 GLY A C 1
ATOM 584 O O . GLY A 1 80 ? 1.795 28.218 44.748 1.00 43.53 80 GLY A O 1
ATOM 585 N N . GLY A 1 81 ? 0.353 27.129 43.418 1.00 35.78 81 GLY A N 1
ATOM 586 C CA . GLY A 1 81 ? 1.016 25.837 43.466 1.00 35.78 81 GLY A CA 1
ATOM 587 C C . GLY A 1 81 ? 2.099 25.813 42.398 1.00 35.78 81 GLY A C 1
ATOM 588 O O . GLY A 1 81 ? 1.797 25.901 41.210 1.00 35.78 81 GLY A O 1
ATOM 589 N N . VAL A 1 82 ? 3.358 25.702 42.821 1.00 52.16 82 VAL A N 1
ATOM 590 C CA . VAL A 1 82 ? 4.467 25.303 41.946 1.00 52.16 82 VAL A CA 1
ATOM 591 C C . VAL A 1 82 ? 4.011 24.064 41.165 1.00 52.16 82 VAL A C 1
ATOM 593 O O . VAL A 1 82 ? 3.626 23.082 41.808 1.00 52.16 82 VAL A O 1
ATOM 596 N N . PRO A 1 83 ? 4.012 24.069 39.817 1.00 50.31 83 PRO A N 1
ATOM 597 C CA . PRO A 1 83 ? 3.745 22.859 39.058 1.00 50.31 83 PRO A CA 1
ATOM 598 C C . PRO A 1 83 ? 4.783 21.823 39.478 1.00 50.31 83 PRO A C 1
ATOM 600 O O . PRO A 1 83 ? 5.981 22.013 39.262 1.00 50.31 83 PRO A O 1
ATOM 603 N N . GLY A 1 84 ? 4.344 20.751 40.137 1.00 43.16 84 GLY A N 1
ATOM 604 C CA . GLY A 1 84 ? 5.231 19.638 40.437 1.00 43.16 84 GLY A CA 1
ATOM 605 C C . GLY A 1 84 ? 5.864 19.139 39.130 1.00 43.16 84 GLY A C 1
ATOM 606 O O . GLY A 1 84 ? 5.174 19.111 38.103 1.00 43.16 84 GLY A O 1
ATOM 607 N N . PRO A 1 85 ? 7.148 18.743 39.123 1.00 50.91 85 PRO A N 1
ATOM 608 C CA . PRO A 1 85 ? 7.759 18.071 37.982 1.00 50.91 85 PRO A CA 1
ATOM 609 C C . PRO A 1 85 ? 7.130 16.675 37.854 1.00 50.91 85 PRO A C 1
ATOM 611 O O . PRO A 1 85 ? 7.647 15.681 38.347 1.00 50.91 85 PRO A O 1
ATOM 614 N N . GLY A 1 86 ? 5.935 16.639 37.273 1.00 48.25 86 GLY A N 1
ATOM 615 C CA . GLY A 1 86 ? 5.071 15.464 37.196 1.00 48.25 86 GLY A CA 1
ATOM 616 C C . GLY A 1 86 ? 4.052 15.524 36.060 1.00 48.25 86 GLY A C 1
ATOM 617 O O . GLY A 1 86 ? 3.357 14.545 35.825 1.00 48.25 86 GLY A O 1
ATOM 618 N N . ALA A 1 87 ? 4.017 16.604 35.270 1.00 44.69 87 ALA A N 1
ATOM 619 C CA . ALA A 1 87 ? 3.479 16.553 33.907 1.00 44.69 87 ALA A CA 1
ATOM 620 C C . ALA A 1 87 ? 4.527 15.938 32.954 1.00 44.69 87 ALA A C 1
ATOM 622 O O . ALA A 1 87 ? 4.835 16.469 31.889 1.00 44.69 87 ALA A O 1
ATOM 623 N N . THR A 1 88 ? 5.164 14.849 33.379 1.00 46.00 88 THR A N 1
ATOM 624 C CA . THR A 1 88 ? 6.139 14.115 32.579 1.00 46.00 88 THR A CA 1
ATOM 625 C C . THR A 1 88 ? 5.370 13.206 31.643 1.00 46.00 88 THR A C 1
ATOM 627 O O . THR A 1 88 ? 4.824 12.216 32.107 1.00 46.00 88 THR A O 1
ATOM 630 N N . ALA A 1 89 ? 5.347 13.567 30.358 1.00 46.84 89 ALA A N 1
ATOM 631 C CA . ALA A 1 89 ? 4.891 12.753 29.235 1.00 46.84 89 ALA A CA 1
ATOM 632 C C . ALA A 1 89 ? 3.494 12.131 29.412 1.00 46.84 89 ALA A C 1
ATOM 634 O O . ALA A 1 89 ? 3.318 11.173 30.156 1.00 46.84 89 ALA A O 1
ATOM 635 N N . ALA A 1 90 ? 2.512 12.614 28.638 1.00 50.59 90 ALA A N 1
ATOM 636 C CA . ALA A 1 90 ? 1.326 11.825 28.294 1.00 50.59 90 ALA A CA 1
ATOM 637 C C . ALA A 1 90 ? 1.738 10.354 28.165 1.00 50.59 90 ALA A C 1
ATOM 639 O O . ALA A 1 90 ? 2.682 10.100 27.419 1.00 50.59 90 ALA A O 1
ATOM 640 N N . GLU A 1 91 ? 1.140 9.454 28.950 1.00 58.25 91 GLU A N 1
ATOM 641 C CA . GLU A 1 91 ? 1.515 8.040 29.036 1.00 58.25 91 GLU A CA 1
ATOM 642 C C . GLU A 1 91 ? 1.516 7.457 27.616 1.00 58.25 91 GLU A C 1
ATOM 644 O O . GLU A 1 91 ? 0.477 7.116 27.052 1.00 58.25 91 GLU A O 1
ATOM 649 N N . ARG A 1 92 ? 2.677 7.505 26.952 1.00 64.19 92 ARG A N 1
ATOM 650 C CA . ARG A 1 92 ? 2.766 7.215 25.526 1.00 64.19 92 ARG A CA 1
ATOM 651 C C . ARG A 1 92 ? 2.603 5.721 25.416 1.00 64.19 92 ARG A C 1
ATOM 653 O O . ARG A 1 92 ? 3.433 4.978 25.933 1.00 64.19 92 ARG A O 1
ATOM 660 N N . ASN A 1 93 ? 1.550 5.303 24.727 1.00 84.31 93 ASN A N 1
ATOM 661 C CA . ASN A 1 93 ? 1.333 3.909 24.411 1.00 84.31 93 ASN A CA 1
ATOM 662 C C . ASN A 1 93 ? 2.622 3.311 23.790 1.00 84.31 93 ASN A C 1
ATOM 664 O O . ASN A 1 93 ? 3.005 3.714 22.684 1.00 84.31 93 ASN A O 1
ATOM 668 N N . PRO A 1 94 ? 3.296 2.366 24.473 1.00 90.62 94 PRO A N 1
ATOM 669 C CA . PRO A 1 94 ? 4.575 1.829 24.023 1.00 90.62 94 PRO A CA 1
ATOM 670 C C . PRO A 1 94 ? 4.465 1.099 22.680 1.00 90.62 94 PRO A C 1
ATOM 672 O O . PRO A 1 94 ? 5.422 1.123 21.908 1.00 90.62 94 PRO A O 1
ATOM 675 N N . LEU A 1 95 ? 3.304 0.507 22.359 1.00 92.19 95 LEU A N 1
ATOM 676 C CA . LEU A 1 95 ? 3.057 -0.111 21.054 1.00 92.19 95 LEU A CA 1
ATOM 677 C C . LEU A 1 95 ? 3.092 0.938 19.939 1.00 92.19 95 LEU A C 1
ATOM 679 O O . LEU A 1 95 ? 3.801 0.762 18.951 1.00 92.19 95 LEU A O 1
ATOM 683 N N . ALA A 1 96 ? 2.360 2.039 20.112 1.00 91.69 96 ALA A N 1
ATOM 684 C CA . ALA A 1 96 ? 2.303 3.117 19.130 1.00 91.69 96 ALA A CA 1
ATOM 685 C C . ALA A 1 96 ? 3.683 3.748 18.892 1.00 91.69 96 ALA A C 1
ATOM 687 O O . ALA A 1 96 ? 4.058 3.998 17.748 1.00 91.69 96 ALA A O 1
ATOM 688 N N . VAL A 1 97 ? 4.464 3.960 19.958 1.00 94.38 97 VAL A N 1
ATOM 689 C CA . VAL A 1 97 ? 5.839 4.476 19.846 1.00 94.38 97 VAL A CA 1
ATOM 690 C C . VAL A 1 97 ? 6.739 3.486 19.110 1.00 94.38 97 VAL A C 1
ATOM 692 O O . VAL A 1 97 ? 7.467 3.888 18.204 1.00 94.38 97 VAL A O 1
ATOM 695 N N . GLY A 1 98 ? 6.676 2.201 19.468 1.00 95.06 98 GLY A N 1
ATOM 696 C CA . GLY A 1 98 ? 7.462 1.159 18.813 1.00 95.06 98 GLY A CA 1
ATOM 697 C C . GLY A 1 98 ? 7.165 1.065 17.318 1.00 95.06 98 GLY A C 1
ATOM 698 O O . GLY A 1 98 ? 8.091 1.057 16.509 1.00 95.06 98 GLY A O 1
ATOM 699 N N . VAL A 1 99 ? 5.883 1.080 16.940 1.00 95.19 99 VAL A N 1
ATOM 700 C CA . VAL A 1 99 ? 5.486 1.052 15.526 1.00 95.19 99 VAL A CA 1
ATOM 701 C C . VAL A 1 99 ? 5.905 2.323 14.797 1.00 95.19 99 VAL A C 1
ATOM 703 O O . VAL A 1 99 ? 6.404 2.219 13.686 1.00 95.19 99 VAL A O 1
ATOM 706 N N . ALA A 1 100 ? 5.802 3.504 15.408 1.00 94.69 100 ALA A N 1
ATOM 707 C CA . ALA A 1 100 ? 6.270 4.737 14.775 1.00 94.69 100 ALA A CA 1
ATOM 708 C C . ALA A 1 100 ? 7.782 4.714 14.476 1.00 94.69 100 ALA A C 1
ATOM 710 O O . ALA A 1 100 ? 8.200 5.119 13.393 1.00 94.69 100 ALA A O 1
ATOM 711 N N . ILE A 1 101 ? 8.602 4.212 15.407 1.00 96.50 101 ILE A N 1
ATOM 712 C CA . ILE A 1 101 ? 10.054 4.082 15.202 1.00 96.50 101 ILE A CA 1
ATOM 713 C C . ILE A 1 101 ? 10.353 3.063 14.099 1.00 96.50 101 ILE A C 1
ATOM 715 O O . ILE A 1 101 ? 11.167 3.338 13.218 1.00 96.50 101 ILE A O 1
ATOM 719 N N . TRP A 1 102 ? 9.677 1.913 14.118 1.00 96.44 102 TRP A N 1
ATOM 720 C CA . TRP A 1 102 ? 9.840 0.893 13.085 1.00 96.44 102 TRP A CA 1
ATOM 721 C C . TRP A 1 102 ? 9.427 1.406 11.693 1.00 96.44 102 TRP A C 1
ATOM 723 O O . TRP A 1 102 ? 10.189 1.259 10.739 1.00 96.44 102 TRP A O 1
ATOM 733 N N . LEU A 1 103 ? 8.303 2.122 11.580 1.00 96.31 103 LEU A N 1
ATOM 734 C CA . LEU A 1 103 ? 7.899 2.805 10.344 1.00 96.31 103 LEU A CA 1
ATOM 735 C C . LEU A 1 103 ? 8.957 3.808 9.866 1.00 96.31 103 LEU A C 1
ATOM 737 O O . LEU A 1 103 ? 9.219 3.914 8.671 1.00 96.31 103 LEU A O 1
ATOM 741 N N . GLY A 1 104 ? 9.602 4.515 10.797 1.00 97.00 104 GLY A N 1
ATOM 742 C CA . GLY A 1 104 ? 10.731 5.390 10.490 1.00 97.00 104 GLY A CA 1
ATOM 743 C C . GLY A 1 104 ? 11.907 4.644 9.850 1.00 97.00 104 GLY A C 1
ATOM 744 O O . GLY A 1 104 ? 12.496 5.153 8.898 1.00 97.00 104 GLY A O 1
ATOM 745 N N . SER A 1 105 ? 12.230 3.430 10.313 1.00 96.88 105 SER A N 1
ATOM 746 C CA . SER A 1 105 ? 13.272 2.610 9.677 1.00 96.88 105 SER A CA 1
ATOM 747 C C . SER A 1 105 ? 12.875 2.095 8.292 1.00 96.88 105 SER A C 1
ATOM 749 O O . SER A 1 105 ? 13.706 2.133 7.385 1.00 96.88 105 SER A O 1
ATOM 751 N N . GLU A 1 106 ? 11.613 1.705 8.087 1.00 97.56 106 GLU A N 1
ATOM 752 C CA . GLU A 1 106 ? 11.119 1.295 6.762 1.00 97.56 106 GLU A CA 1
ATOM 753 C C . GLU A 1 106 ? 11.131 2.470 5.771 1.00 97.56 106 GLU A C 1
ATOM 755 O O . GLU A 1 106 ? 11.480 2.310 4.602 1.00 97.56 106 GLU A O 1
ATOM 760 N N . LEU A 1 107 ? 10.833 3.689 6.237 1.00 96.19 107 LEU A N 1
ATOM 761 C CA . LEU A 1 107 ? 10.958 4.891 5.412 1.00 96.19 107 LEU A CA 1
ATOM 762 C C . LEU A 1 107 ? 12.400 5.099 4.928 1.00 96.19 107 LEU A C 1
ATOM 764 O O . LEU A 1 107 ? 12.611 5.432 3.764 1.00 96.19 107 LEU A O 1
ATOM 768 N N . MET A 1 108 ? 13.393 4.893 5.798 1.00 97.62 108 MET A N 1
ATOM 769 C CA . MET A 1 108 ? 14.806 5.001 5.417 1.00 97.62 108 MET A CA 1
ATOM 770 C C . MET A 1 108 ? 15.222 3.896 4.438 1.00 97.62 108 MET A C 1
ATOM 772 O O . MET A 1 108 ? 15.983 4.164 3.507 1.00 97.62 108 MET A O 1
ATOM 776 N N . PHE A 1 109 ? 14.690 2.681 4.600 1.00 97.44 109 PHE A N 1
ATOM 777 C CA . PHE A 1 109 ? 14.885 1.589 3.645 1.00 97.44 109 PHE A CA 1
ATOM 778 C C . PHE A 1 109 ? 14.386 1.970 2.241 1.00 97.44 109 PHE A C 1
ATOM 780 O O . PHE A 1 109 ? 15.148 1.899 1.274 1.00 97.44 109 PHE A O 1
ATOM 787 N N . PHE A 1 110 ? 13.149 2.467 2.122 1.00 97.50 110 PHE A N 1
ATOM 788 C CA . PHE A 1 110 ? 12.615 2.924 0.835 1.00 97.50 110 PHE A CA 1
ATOM 789 C C . PHE A 1 110 ? 13.351 4.146 0.288 1.00 97.50 110 PHE A C 1
ATOM 791 O O . PHE A 1 110 ? 13.590 4.215 -0.915 1.00 97.50 110 PHE A O 1
ATOM 798 N N . ALA A 1 111 ? 13.764 5.084 1.144 1.00 97.62 111 ALA A N 1
ATOM 799 C CA . ALA A 1 111 ? 14.566 6.231 0.723 1.00 97.62 111 ALA A CA 1
ATOM 800 C C . ALA A 1 111 ? 15.874 5.793 0.041 1.00 97.62 111 ALA A C 1
ATOM 802 O O . ALA A 1 111 ? 16.259 6.382 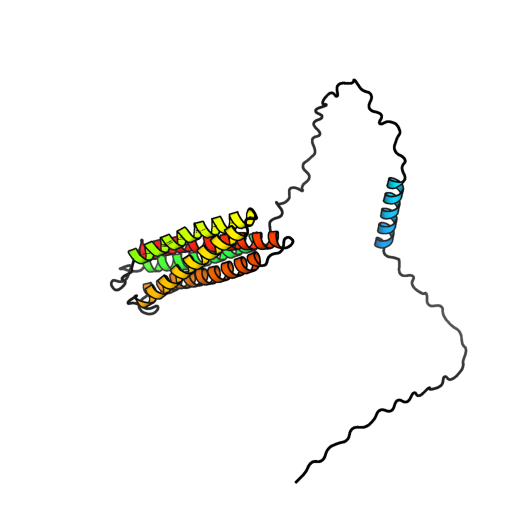-0.967 1.00 97.62 111 ALA A O 1
ATOM 803 N N . GLY A 1 112 ? 16.514 4.723 0.529 1.00 97.81 112 GLY A N 1
ATO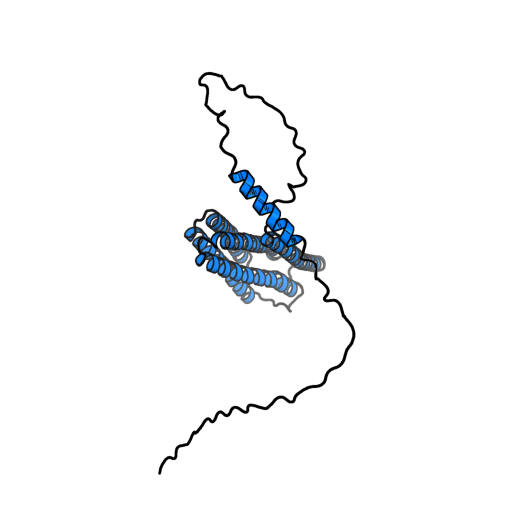M 804 C CA . GLY A 1 112 ? 17.668 4.109 -0.128 1.00 97.81 112 GLY A CA 1
ATOM 805 C C . GLY A 1 112 ? 17.347 3.592 -1.534 1.00 97.81 112 GLY A C 1
ATOM 806 O O . GLY A 1 112 ? 18.074 3.898 -2.475 1.00 97.81 112 GLY A O 1
ATOM 807 N N . LEU A 1 113 ? 16.227 2.880 -1.703 1.00 97.06 113 LEU A N 1
ATOM 808 C CA . LEU A 1 113 ? 15.790 2.387 -3.017 1.00 97.06 113 LEU A CA 1
ATOM 809 C C . LEU A 1 113 ? 15.457 3.530 -3.990 1.00 97.06 113 LEU A C 1
ATOM 811 O O . LEU A 1 113 ? 15.853 3.470 -5.154 1.00 97.06 113 LEU A O 1
ATOM 815 N N . PHE A 1 114 ? 14.793 4.593 -3.525 1.00 97.31 114 PHE A N 1
ATOM 816 C CA . PHE A 1 114 ? 14.537 5.790 -4.335 1.00 97.31 114 PHE A CA 1
ATOM 817 C C . PHE A 1 114 ? 15.826 6.513 -4.725 1.00 97.31 114 PHE A C 1
ATOM 819 O O . PHE A 1 114 ? 15.966 6.935 -5.871 1.00 97.31 114 PHE A O 1
ATOM 826 N N . ALA A 1 115 ? 16.782 6.634 -3.802 1.00 97.44 115 ALA A N 1
ATOM 827 C CA . ALA A 1 115 ? 18.081 7.228 -4.092 1.00 97.44 115 ALA A CA 1
ATOM 828 C C . ALA A 1 115 ? 18.849 6.406 -5.137 1.00 97.44 115 ALA A C 1
ATOM 830 O O . ALA A 1 115 ? 19.420 6.977 -6.064 1.00 97.44 115 ALA A O 1
ATOM 831 N N . SER A 1 116 ? 18.816 5.072 -5.044 1.00 96.25 116 SER A N 1
ATOM 832 C CA . SER A 1 116 ? 19.378 4.194 -6.073 1.00 96.25 116 SER A CA 1
ATOM 833 C C . SER A 1 116 ? 18.679 4.377 -7.422 1.00 96.25 116 SER A C 1
ATOM 835 O O . SER A 1 116 ? 19.366 4.556 -8.422 1.00 96.25 116 SER A O 1
ATOM 837 N N . PHE A 1 117 ? 17.341 4.409 -7.464 1.00 96.06 117 PHE A N 1
ATOM 838 C CA . PHE A 1 117 ? 16.580 4.678 -8.693 1.00 96.06 117 PHE A CA 1
ATOM 839 C C . PHE A 1 117 ? 16.986 6.005 -9.336 1.00 96.06 117 PHE A C 1
ATOM 841 O O . PHE A 1 117 ? 17.343 6.032 -10.510 1.00 96.06 117 PHE A O 1
ATOM 848 N N . ALA A 1 118 ? 17.006 7.090 -8.559 1.00 95.50 118 ALA A N 1
ATOM 849 C CA . ALA A 1 118 ? 17.395 8.409 -9.046 1.00 95.50 118 ALA A CA 1
ATOM 850 C C . ALA A 1 118 ? 18.855 8.443 -9.525 1.00 95.50 118 ALA A C 1
ATOM 852 O O . ALA A 1 118 ? 19.153 9.066 -10.539 1.00 95.50 118 ALA A O 1
ATOM 853 N N . SER A 1 119 ? 19.764 7.748 -8.833 1.00 96.31 119 SER A N 1
ATOM 854 C CA . SER A 1 119 ? 21.170 7.660 -9.235 1.00 96.31 119 SER A CA 1
ATOM 855 C C . SER A 1 119 ? 21.361 6.904 -10.549 1.00 96.31 119 SER A C 1
ATOM 857 O O . SER A 1 119 ? 22.225 7.297 -11.328 1.00 96.31 119 SER A O 1
ATOM 859 N N . LEU A 1 120 ? 20.601 5.829 -10.784 1.00 94.94 120 LEU A N 1
ATOM 860 C CA . LEU A 1 120 ? 20.622 5.086 -12.048 1.00 94.94 120 LEU A CA 1
ATOM 861 C C . LEU A 1 120 ? 19.997 5.906 -13.181 1.00 94.94 120 LEU A C 1
ATOM 863 O O . LEU A 1 120 ? 20.535 5.937 -14.282 1.00 94.94 120 LEU A O 1
ATOM 867 N N . ALA A 1 121 ? 18.890 6.595 -12.903 1.00 93.62 121 ALA A N 1
ATOM 868 C CA . ALA A 1 121 ? 18.239 7.473 -13.868 1.00 93.62 121 ALA A CA 1
ATOM 869 C C . ALA A 1 121 ? 19.156 8.627 -14.297 1.00 93.62 121 ALA A C 1
ATOM 871 O O . ALA A 1 121 ? 19.234 8.949 -15.476 1.00 93.62 121 ALA A O 1
ATOM 872 N N . ALA A 1 122 ? 19.891 9.219 -13.352 1.00 94.25 122 ALA A N 1
ATOM 873 C CA . ALA A 1 122 ? 20.806 10.326 -13.620 1.00 94.25 122 ALA A CA 1
ATOM 874 C C . ALA A 1 122 ? 22.080 9.917 -14.380 1.00 94.25 122 ALA A C 1
ATOM 876 O O . ALA A 1 122 ? 22.742 10.784 -14.947 1.00 94.25 122 ALA A O 1
ATOM 877 N N . SER A 1 123 ? 22.457 8.634 -14.361 1.00 93.12 123 SER A N 1
ATOM 878 C CA . SER A 1 123 ? 23.644 8.124 -15.058 1.00 93.12 123 SER A CA 1
ATOM 879 C C . SER A 1 123 ? 23.340 7.477 -16.409 1.00 93.12 123 SER A C 1
ATOM 881 O O . SER A 1 123 ? 24.274 7.124 -17.127 1.00 93.12 123 SER A O 1
ATOM 883 N N . ALA A 1 124 ? 22.063 7.307 -16.754 1.00 91.56 124 ALA A N 1
ATOM 884 C CA . ALA A 1 124 ? 21.638 6.728 -18.018 1.00 91.56 124 ALA A CA 1
ATOM 885 C C . ALA A 1 124 ? 21.489 7.808 -19.101 1.00 91.56 124 ALA A C 1
ATOM 887 O O . ALA A 1 124 ? 20.898 8.858 -18.861 1.00 91.56 124 ALA A O 1
ATOM 888 N N . ASP A 1 125 ? 21.954 7.516 -20.318 1.00 89.44 125 ASP A N 1
ATOM 889 C CA . ASP A 1 125 ? 21.751 8.400 -21.479 1.00 89.44 125 ASP A CA 1
ATOM 890 C C . ASP A 1 125 ? 20.265 8.514 -21.862 1.00 89.44 125 ASP A C 1
ATOM 892 O O . ASP A 1 125 ? 19.814 9.538 -22.377 1.00 89.44 125 ASP A O 1
ATOM 896 N N . GLN A 1 126 ? 19.494 7.455 -21.600 1.00 89.44 126 GLN A N 1
ATOM 897 C CA . GLN A 1 126 ? 18.054 7.394 -21.810 1.00 89.44 126 GLN A CA 1
ATOM 898 C C . GLN A 1 126 ? 17.387 6.638 -20.654 1.00 89.44 126 GLN A C 1
ATOM 900 O O . GLN A 1 126 ? 17.753 5.502 -20.347 1.00 89.44 126 GLN A O 1
ATOM 905 N N . TRP A 1 127 ? 16.390 7.268 -20.033 1.00 89.88 127 TRP A N 1
ATOM 906 C CA . TRP A 1 127 ? 15.587 6.702 -18.951 1.00 89.88 127 TRP A CA 1
ATOM 907 C C . TRP A 1 127 ? 14.112 7.006 -19.228 1.00 89.88 127 TRP A C 1
ATOM 909 O O . TRP A 1 127 ? 13.785 8.187 -19.337 1.00 89.88 127 TRP A O 1
ATOM 919 N N . PRO A 1 128 ? 13.251 5.989 -19.405 1.00 91.81 128 PRO A N 1
ATOM 920 C CA . PRO A 1 128 ? 13.479 4.548 -19.325 1.00 91.81 128 PRO A CA 1
ATOM 921 C C . PRO A 1 128 ? 14.123 4.017 -20.625 1.00 91.81 128 PRO A C 1
ATOM 923 O O . PRO A 1 128 ? 14.120 4.711 -21.646 1.00 91.81 128 PRO A O 1
ATOM 926 N N . PRO A 1 129 ? 14.642 2.778 -20.636 1.00 89.88 129 PRO A N 1
ATOM 927 C CA . PRO A 1 129 ? 15.034 2.105 -21.873 1.00 89.88 129 PRO A CA 1
ATOM 928 C C . PRO A 1 129 ? 13.885 2.036 -22.908 1.00 89.88 129 PRO A C 1
ATOM 930 O O . PRO A 1 129 ? 12.723 1.924 -22.511 1.00 89.88 129 PRO A O 1
ATOM 933 N N . PRO A 1 130 ? 14.167 2.085 -24.227 1.00 86.19 130 PRO A N 1
ATOM 934 C CA . PRO A 1 130 ? 13.137 2.147 -25.277 1.00 86.19 130 PRO A CA 1
ATOM 935 C C . PRO A 1 130 ? 12.134 0.985 -25.300 1.00 86.19 130 PRO A C 1
ATOM 937 O O . PRO A 1 130 ? 11.026 1.141 -25.808 1.00 86.19 130 PRO A O 1
ATOM 940 N N . ASP A 1 131 ? 12.536 -0.180 -24.799 1.00 85.06 131 ASP A N 1
ATOM 941 C CA . ASP A 1 131 ? 11.756 -1.416 -24.720 1.00 85.06 131 ASP A CA 1
ATOM 942 C C . ASP A 1 131 ? 10.797 -1.461 -23.515 1.00 85.06 131 ASP A C 1
ATOM 944 O O . ASP A 1 131 ? 9.979 -2.377 -23.395 1.00 85.06 131 ASP A O 1
ATOM 948 N N . VAL A 1 132 ? 10.847 -0.455 -22.636 1.00 87.94 132 VAL A N 1
ATOM 949 C CA . VAL A 1 132 ? 9.950 -0.329 -21.486 1.00 87.94 132 VAL A CA 1
ATOM 950 C C . VAL A 1 132 ? 8.642 0.337 -21.909 1.00 87.94 132 VAL A C 1
ATOM 952 O O . VAL A 1 132 ? 8.576 1.525 -22.230 1.00 87.94 132 VAL A O 1
ATOM 955 N N . HIS A 1 133 ? 7.555 -0.429 -21.848 1.00 86.06 133 HIS A N 1
ATOM 956 C CA . HIS A 1 133 ? 6.198 0.066 -22.060 1.00 86.06 133 HIS A CA 1
ATOM 957 C C . HIS A 1 133 ? 5.342 -0.219 -20.828 1.00 86.06 133 HIS A C 1
ATOM 959 O O . HIS A 1 133 ? 5.003 -1.367 -20.543 1.00 86.06 133 HIS A O 1
ATOM 965 N N . LEU A 1 134 ? 4.996 0.837 -20.089 1.00 86.25 134 LEU A N 1
ATOM 966 C CA . LEU A 1 134 ? 4.198 0.745 -18.868 1.00 86.25 134 LEU A CA 1
ATOM 967 C C . LEU A 1 134 ? 2.729 1.080 -19.130 1.00 86.25 134 LEU A C 1
ATOM 969 O O . LEU A 1 134 ? 2.394 2.019 -19.855 1.00 86.25 134 LEU A O 1
ATOM 973 N N . GLY A 1 135 ? 1.830 0.338 -18.485 1.00 84.31 135 GLY A N 1
ATOM 974 C CA . GLY A 1 135 ? 0.384 0.523 -18.595 1.00 84.31 135 GLY A CA 1
ATOM 975 C C . GLY A 1 135 ? -0.142 1.687 -17.753 1.00 84.31 135 GLY A C 1
ATOM 976 O O . GLY A 1 135 ? -1.031 1.471 -16.934 1.00 84.31 135 GLY A O 1
ATOM 977 N N . VAL A 1 136 ? 0.361 2.911 -17.961 1.00 86.69 136 VAL A N 1
ATOM 978 C CA . VAL A 1 136 ? 0.142 4.081 -17.079 1.00 86.69 136 VAL A CA 1
ATOM 979 C C . VAL A 1 136 ? -1.327 4.284 -16.688 1.00 86.69 136 VAL A C 1
ATOM 981 O O . VAL A 1 136 ? -1.624 4.507 -15.519 1.00 86.69 136 VAL A O 1
ATOM 984 N N . ALA A 1 137 ? -2.270 4.157 -17.628 1.00 87.25 137 ALA A N 1
ATOM 98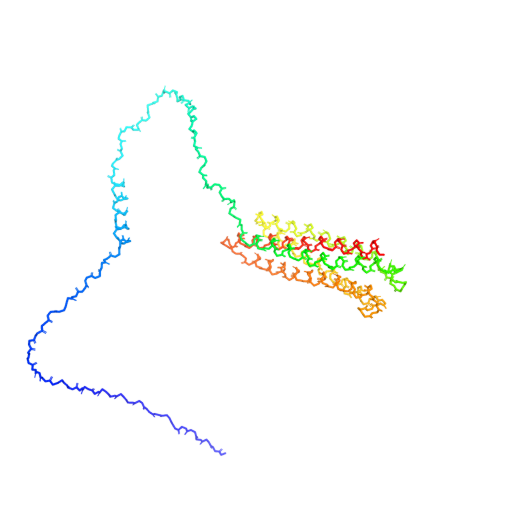5 C CA . ALA A 1 137 ? -3.698 4.335 -17.341 1.00 87.25 137 ALA A CA 1
ATOM 986 C C . ALA A 1 137 ? -4.259 3.270 -16.379 1.00 87.25 137 ALA A C 1
ATOM 988 O O . ALA A 1 137 ? -5.015 3.596 -15.461 1.00 87.25 137 ALA A O 1
ATOM 989 N N . ARG A 1 138 ? -3.868 2.001 -16.560 1.00 87.31 138 ARG A N 1
ATOM 990 C CA . ARG A 1 138 ? -4.257 0.899 -15.669 1.00 87.31 138 ARG A CA 1
ATOM 991 C C . ARG A 1 138 ? -3.647 1.115 -14.285 1.00 87.31 138 ARG A C 1
ATOM 993 O O . ARG A 1 138 ? -4.365 1.070 -13.288 1.00 87.31 138 ARG A O 1
ATOM 1000 N N . SER A 1 139 ? -2.358 1.428 -14.225 1.00 87.69 139 SER A N 1
ATOM 1001 C CA . SER A 1 139 ? -1.628 1.618 -12.967 1.00 87.69 139 SER A CA 1
ATOM 1002 C C . SER A 1 139 ? -2.112 2.866 -12.212 1.00 87.69 139 SER A C 1
ATOM 1004 O O . SER A 1 139 ? -2.214 2.843 -10.986 1.00 87.69 139 SER A O 1
ATOM 1006 N N . ALA A 1 140 ? -2.535 3.922 -12.917 1.00 89.12 140 ALA A N 1
ATOM 1007 C CA . ALA A 1 140 ? -3.179 5.095 -12.324 1.00 89.12 140 ALA A CA 1
ATOM 1008 C C . ALA A 1 140 ? -4.551 4.760 -11.713 1.00 89.12 140 ALA A C 1
ATOM 1010 O O . ALA A 1 140 ? -4.845 5.173 -10.591 1.00 89.12 140 ALA A O 1
ATOM 1011 N N . ALA A 1 141 ? -5.378 3.970 -12.409 1.00 89.75 141 ALA A N 1
ATOM 1012 C CA . ALA A 1 141 ? -6.680 3.548 -11.893 1.00 89.75 141 ALA A CA 1
ATOM 1013 C C . ALA A 1 141 ? -6.539 2.717 -10.607 1.00 89.75 141 ALA A C 1
ATOM 1015 O O . ALA A 1 141 ? -7.233 2.970 -9.622 1.00 89.75 141 ALA A O 1
ATOM 1016 N N . PHE A 1 142 ? -5.597 1.770 -10.574 1.00 88.62 142 PHE A N 1
ATOM 1017 C CA . PHE A 1 142 ? -5.349 0.961 -9.378 1.00 88.62 142 PHE A CA 1
ATOM 1018 C C . PHE A 1 142 ? -4.633 1.733 -8.261 1.00 88.62 142 PHE A C 1
ATOM 1020 O O . PHE A 1 142 ? -4.888 1.470 -7.087 1.00 88.62 142 PHE A O 1
ATOM 1027 N N . THR A 1 143 ? -3.839 2.754 -8.592 1.00 90.19 143 THR A N 1
ATOM 1028 C CA . THR A 1 143 ? -3.343 3.729 -7.606 1.00 90.19 143 THR A CA 1
ATOM 1029 C C . THR A 1 143 ? -4.497 4.491 -6.956 1.00 90.19 143 THR A C 1
ATOM 1031 O O . THR A 1 143 ? -4.539 4.609 -5.734 1.00 90.19 143 THR A O 1
ATOM 1034 N N . ALA A 1 144 ? -5.487 4.945 -7.731 1.00 90.50 144 ALA A N 1
ATOM 1035 C CA . ALA A 1 144 ? -6.675 5.592 -7.174 1.00 90.50 144 ALA A CA 1
ATOM 1036 C C . ALA A 1 144 ? -7.469 4.644 -6.258 1.00 90.50 144 ALA A C 1
ATOM 1038 O O . ALA A 1 144 ? -7.911 5.057 -5.187 1.00 90.50 144 ALA A O 1
ATOM 1039 N N . VAL A 1 145 ? -7.596 3.364 -6.628 1.00 90.56 145 VAL A N 1
ATOM 1040 C CA . VAL A 1 145 ? -8.206 2.325 -5.775 1.00 90.56 145 VAL A CA 1
ATOM 1041 C C . VAL A 1 145 ? -7.469 2.188 -4.441 1.00 90.56 145 VAL A C 1
ATOM 1043 O O . VAL A 1 145 ? -8.110 2.130 -3.390 1.00 90.56 145 VAL A O 1
ATOM 1046 N N . LEU A 1 146 ? -6.136 2.177 -4.463 1.00 90.31 146 LEU A N 1
ATOM 1047 C CA . LEU A 1 146 ? -5.318 2.085 -3.256 1.00 90.31 146 LEU A CA 1
ATOM 1048 C C . LEU A 1 146 ? -5.486 3.328 -2.364 1.00 90.31 146 LEU A C 1
ATOM 1050 O O . LEU A 1 146 ? -5.732 3.194 -1.167 1.00 90.31 146 LEU A O 1
ATOM 1054 N N . LEU A 1 147 ? -5.507 4.530 -2.945 1.00 91.75 147 LEU A N 1
ATOM 1055 C CA . LEU A 1 147 ? -5.782 5.771 -2.207 1.00 91.75 147 LEU A CA 1
ATOM 1056 C C . LEU A 1 147 ? -7.190 5.796 -1.591 1.00 91.75 147 LEU A C 1
ATOM 1058 O O . LEU A 1 147 ? -7.372 6.259 -0.463 1.00 91.75 147 LEU A O 1
ATOM 1062 N N . VAL A 1 148 ? -8.192 5.257 -2.291 1.00 92.81 148 VAL A N 1
ATOM 1063 C CA . VAL A 1 148 ? -9.539 5.070 -1.731 1.00 92.81 148 VAL A CA 1
ATOM 1064 C C . VAL A 1 148 ? -9.512 4.071 -0.569 1.00 92.81 148 VAL A C 1
ATOM 1066 O O . VAL A 1 148 ? -10.202 4.288 0.428 1.00 92.81 148 VAL A O 1
ATOM 1069 N N . SER A 1 149 ? -8.679 3.027 -0.635 1.00 92.94 149 SER A N 1
ATOM 1070 C CA . SER A 1 149 ? -8.499 2.081 0.477 1.00 92.94 149 SER A CA 1
ATOM 1071 C C . SER A 1 149 ? -7.935 2.749 1.743 1.00 92.94 149 SER A C 1
ATOM 1073 O O . SER A 1 149 ? -8.306 2.394 2.864 1.00 92.94 149 SER A O 1
ATOM 1075 N N . SER A 1 150 ? -7.125 3.799 1.576 1.00 93.44 150 SER A N 1
ATOM 1076 C CA . SER A 1 150 ? -6.663 4.651 2.676 1.00 93.44 150 SER A CA 1
ATOM 1077 C C . SER A 1 150 ? -7.831 5.301 3.419 1.00 93.44 150 SER A C 1
ATOM 1079 O O . SER A 1 150 ? -7.901 5.306 4.650 1.00 93.44 150 SER A O 1
ATOM 1081 N N . LEU A 1 151 ? -8.817 5.816 2.682 1.00 94.56 151 LEU A N 1
ATOM 1082 C CA . LEU A 1 151 ? -10.009 6.386 3.302 1.00 94.56 151 LEU A CA 1
ATOM 1083 C C . LEU A 1 151 ? -10.810 5.311 4.045 1.00 94.56 151 LEU A C 1
ATOM 1085 O O . LEU A 1 151 ? -11.283 5.560 5.156 1.00 94.56 151 LEU A O 1
ATOM 1089 N N . THR A 1 152 ? -10.948 4.112 3.473 1.00 96.06 152 THR A N 1
ATOM 1090 C CA . THR A 1 152 ? -11.705 3.035 4.122 1.00 96.06 152 THR A CA 1
ATOM 1091 C C . THR A 1 152 ? -11.044 2.570 5.416 1.00 96.06 152 THR A C 1
ATOM 1093 O O . THR A 1 152 ? -11.753 2.394 6.407 1.00 96.06 152 THR A O 1
ATOM 1096 N N . VAL A 1 153 ? -9.711 2.446 5.474 1.00 96.88 153 VAL A N 1
ATOM 1097 C CA . VAL A 1 153 ? -9.032 2.032 6.716 1.00 96.88 153 VAL A CA 1
ATOM 1098 C C . VAL A 1 153 ? -9.172 3.088 7.811 1.00 96.88 153 VAL A C 1
ATOM 1100 O O . VAL A 1 153 ? -9.438 2.746 8.965 1.00 96.88 153 VAL A O 1
ATOM 1103 N N . HIS A 1 154 ? -9.105 4.371 7.445 1.00 96.81 154 HIS A N 1
ATOM 1104 C CA . HIS A 1 154 ? -9.300 5.489 8.370 1.00 96.81 154 HIS A CA 1
ATOM 1105 C C . HIS A 1 154 ? -10.714 5.509 8.961 1.00 96.81 154 HIS A C 1
ATOM 1107 O O . HIS A 1 154 ? -10.903 5.667 10.171 1.00 96.81 154 HIS A O 1
ATOM 1113 N N . LEU A 1 155 ? -11.733 5.296 8.120 1.00 96.19 155 LEU A N 1
ATOM 1114 C CA . LEU A 1 155 ? -13.121 5.165 8.572 1.00 96.19 155 LEU A CA 1
ATOM 1115 C C . LEU A 1 155 ? -13.313 3.939 9.475 1.00 96.19 155 LEU A C 1
ATOM 1117 O O . LEU A 1 155 ? -14.054 4.017 10.459 1.00 96.19 155 LEU A O 1
ATOM 1121 N N . GLY A 1 156 ? -12.618 2.837 9.180 1.00 95.88 156 GLY A N 1
ATOM 1122 C CA . GLY A 1 156 ? -12.594 1.636 10.012 1.00 95.88 156 GLY A CA 1
ATOM 1123 C C . GLY A 1 156 ? -12.008 1.889 11.399 1.00 95.88 156 GLY A C 1
ATOM 1124 O O . GLY A 1 156 ? -12.646 1.550 12.398 1.00 95.88 156 GLY A O 1
ATOM 1125 N N . ALA A 1 157 ? -10.853 2.555 11.475 1.00 95.25 157 ALA A N 1
ATOM 1126 C CA . ALA A 1 157 ? -10.217 2.925 12.739 1.00 95.25 157 ALA A CA 1
ATOM 1127 C C . ALA A 1 157 ? -11.118 3.846 13.579 1.00 95.25 157 ALA A C 1
ATOM 1129 O O . ALA A 1 157 ? -11.396 3.553 14.742 1.00 95.25 157 ALA A O 1
ATOM 1130 N N . ARG A 1 158 ? -11.703 4.889 12.972 1.00 96.31 158 ARG A N 1
ATOM 1131 C CA . ARG A 1 158 ? -12.648 5.775 13.679 1.00 96.31 158 ARG A CA 1
ATOM 1132 C C . ARG A 1 158 ? -13.923 5.073 14.132 1.00 96.31 158 ARG A C 1
ATOM 1134 O O . ARG A 1 158 ? -14.495 5.422 15.164 1.00 96.31 158 ARG A O 1
ATOM 1141 N N . ALA A 1 159 ? -14.421 4.110 13.362 1.00 95.12 159 ALA A N 1
ATOM 1142 C CA . ALA A 1 159 ? -15.559 3.303 13.784 1.00 95.12 159 ALA A CA 1
ATOM 1143 C C . ALA A 1 159 ? -15.202 2.412 14.987 1.00 95.12 159 ALA A C 1
ATOM 1145 O O . ALA A 1 159 ? -16.022 2.301 15.900 1.00 95.12 159 ALA A O 1
ATOM 1146 N N . ALA A 1 160 ? -13.989 1.849 15.024 1.00 94.19 160 ALA A N 1
ATOM 1147 C CA . ALA A 1 160 ? -13.494 1.059 16.151 1.00 94.19 160 ALA A CA 1
ATOM 1148 C C . ALA A 1 160 ? -13.332 1.906 17.426 1.00 94.19 160 ALA A C 1
ATOM 1150 O O . ALA A 1 160 ? -13.759 1.481 18.500 1.00 94.19 160 ALA A O 1
ATOM 1151 N N . GLU A 1 161 ? -12.789 3.120 17.305 1.00 93.44 161 GLU A N 1
ATOM 1152 C CA . GLU A 1 161 ? -12.670 4.089 18.407 1.00 93.44 161 GLU A CA 1
ATOM 1153 C C . GLU A 1 161 ? -14.039 4.540 18.931 1.00 93.44 161 GLU A C 1
ATOM 1155 O O . GLU A 1 161 ? -14.252 4.627 20.137 1.00 93.44 161 GLU A O 1
ATOM 1160 N N . GLY A 1 162 ? -15.006 4.745 18.032 1.00 92.06 162 GLY A N 1
ATOM 1161 C CA . GLY A 1 162 ? -16.387 5.081 18.383 1.00 92.06 162 GLY A CA 1
ATOM 1162 C C . GLY A 1 162 ? -17.237 3.902 18.876 1.00 92.06 162 GLY A C 1
ATOM 1163 O O . GLY A 1 162 ? -18.451 4.051 18.990 1.00 92.06 162 GLY A O 1
ATOM 1164 N N . GLY A 1 163 ? -16.652 2.718 19.095 1.00 92.06 163 GLY A N 1
ATOM 1165 C CA . GLY A 1 163 ? -17.361 1.525 19.576 1.00 92.06 163 GLY A CA 1
ATOM 1166 C C . GLY A 1 163 ? -18.335 0.891 18.571 1.00 92.06 163 GLY A C 1
ATOM 1167 O O . GLY A 1 163 ? -19.076 -0.028 18.921 1.00 92.06 163 GLY A O 1
ATOM 1168 N N . ARG A 1 164 ? -18.341 1.338 17.309 1.00 94.25 164 ARG A N 1
ATOM 1169 C CA . ARG A 1 164 ? -19.226 0.836 16.245 1.00 94.25 164 ARG A CA 1
ATOM 1170 C C . ARG A 1 164 ? -18.606 -0.386 15.574 1.00 94.25 164 ARG A C 1
ATOM 1172 O O . ARG A 1 164 ? -18.032 -0.291 14.489 1.00 94.25 164 ARG A O 1
ATOM 1179 N N . ARG A 1 165 ? -18.727 -1.540 16.237 1.00 93.69 165 ARG A N 1
ATOM 1180 C CA . ARG A 1 165 ? -18.048 -2.788 15.854 1.00 93.69 165 ARG A CA 1
ATOM 1181 C C . ARG A 1 165 ? -18.302 -3.215 14.407 1.00 93.69 165 ARG A C 1
ATOM 1183 O O . ARG A 1 165 ? -17.344 -3.434 13.671 1.00 93.69 165 ARG A O 1
ATOM 1190 N N . ASP A 1 166 ? -19.565 -3.307 14.002 1.00 94.88 166 ASP A N 1
ATOM 1191 C CA . ASP A 1 166 ? -19.926 -3.838 12.680 1.00 94.88 166 ASP A CA 1
ATOM 1192 C C . ASP A 1 166 ? -19.466 -2.910 11.555 1.00 94.88 166 ASP A C 1
ATOM 1194 O O . ASP A 1 166 ? -18.919 -3.365 10.552 1.00 94.88 166 ASP A O 1
ATOM 1198 N N . ALA A 1 167 ? -19.593 -1.595 11.761 1.00 96.38 167 ALA A N 1
ATOM 1199 C CA . A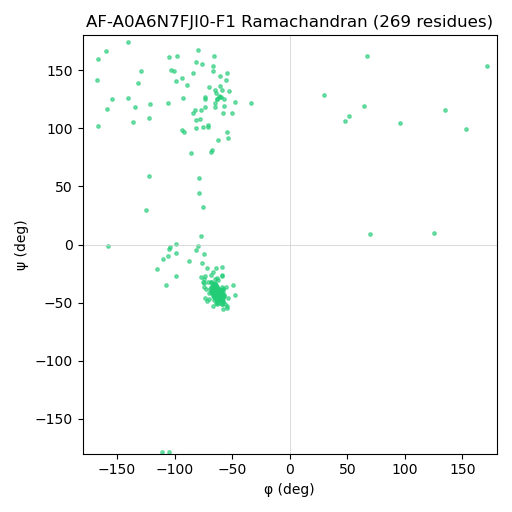LA A 1 167 ? -19.075 -0.601 10.829 1.00 96.38 167 ALA A CA 1
ATOM 1200 C C . ALA A 1 167 ? -17.548 -0.701 10.696 1.00 96.38 167 ALA A C 1
ATOM 1202 O O . ALA A 1 167 ? -17.032 -0.674 9.582 1.00 96.38 167 ALA A O 1
ATOM 1203 N N . ALA A 1 168 ? -16.822 -0.859 11.808 1.00 95.88 168 ALA A N 1
ATOM 1204 C CA . ALA A 1 168 ? -15.370 -1.014 11.781 1.00 95.88 168 ALA A CA 1
ATOM 1205 C C . ALA A 1 168 ? -14.947 -2.253 10.981 1.00 95.88 168 ALA A C 1
ATOM 1207 O O . ALA A 1 168 ? -14.091 -2.158 10.105 1.00 95.88 168 ALA A O 1
ATOM 1208 N N . LEU A 1 169 ? -15.586 -3.400 11.228 1.00 96.81 169 LEU A N 1
ATOM 1209 C CA . LEU A 1 169 ? -15.300 -4.639 10.502 1.00 96.81 169 LEU A CA 1
ATOM 1210 C C . LEU A 1 169 ? -15.648 -4.538 9.013 1.00 96.81 169 LEU A C 1
ATOM 1212 O O . LEU A 1 169 ? -14.871 -5.016 8.190 1.00 96.81 169 LEU A O 1
ATOM 1216 N N . GLY A 1 170 ? -16.759 -3.886 8.662 1.00 97.56 170 GLY A N 1
ATOM 1217 C CA . GLY A 1 170 ? -17.136 -3.642 7.269 1.00 97.56 170 GLY A CA 1
ATOM 1218 C C . GLY A 1 170 ? -16.095 -2.809 6.516 1.00 97.56 170 GLY A C 1
ATOM 1219 O O . GLY A 1 170 ? -15.666 -3.190 5.428 1.00 97.56 170 GLY A O 1
ATOM 1220 N N . TRP A 1 171 ? -15.619 -1.717 7.119 1.00 98.00 171 TRP A N 1
ATOM 1221 C CA . TRP A 1 171 ? -14.584 -0.863 6.527 1.00 98.00 171 TRP A CA 1
ATOM 1222 C C . TRP A 1 171 ? -13.213 -1.543 6.432 1.00 98.00 171 TRP A C 1
ATOM 1224 O O . TRP A 1 171 ? -12.519 -1.402 5.422 1.00 98.00 171 TRP A O 1
ATOM 1234 N N . LEU A 1 172 ? -12.824 -2.321 7.446 1.00 96.56 172 LEU A N 1
ATOM 1235 C CA . LEU A 1 172 ? -11.587 -3.107 7.406 1.00 96.56 172 LEU A CA 1
ATOM 1236 C C . LEU A 1 172 ? -11.649 -4.189 6.320 1.00 96.56 172 LEU A C 1
ATOM 1238 O O . LEU A 1 172 ? -10.684 -4.366 5.581 1.00 96.56 172 LEU A O 1
ATOM 1242 N N . ALA A 1 173 ? -12.790 -4.868 6.167 1.00 97.12 173 ALA A N 1
ATOM 1243 C CA . ALA A 1 173 ? -12.991 -5.847 5.101 1.00 97.12 173 ALA A CA 1
ATOM 1244 C C . ALA A 1 173 ? -12.934 -5.201 3.708 1.00 97.12 173 ALA A C 1
ATOM 1246 O O . ALA A 1 173 ? -12.284 -5.742 2.814 1.00 97.12 173 ALA A O 1
ATOM 1247 N N . ALA A 1 174 ? -13.549 -4.025 3.535 1.00 97.31 174 ALA A N 1
ATOM 1248 C CA . ALA A 1 174 ? -13.456 -3.256 2.294 1.00 97.31 174 ALA A CA 1
ATOM 1249 C C . ALA A 1 174 ? -12.000 -2.888 1.965 1.00 97.31 174 ALA A C 1
ATOM 1251 O O . ALA A 1 174 ? -11.558 -3.097 0.839 1.00 97.31 174 ALA A O 1
ATOM 1252 N N . THR A 1 175 ? -11.233 -2.431 2.958 1.00 97.25 175 THR A N 1
ATOM 1253 C CA . THR A 1 175 ? -9.802 -2.114 2.795 1.00 97.25 175 THR A CA 1
ATOM 1254 C C . THR A 1 175 ? -9.014 -3.334 2.312 1.00 97.25 175 THR A C 1
ATOM 1256 O O . THR A 1 175 ? -8.283 -3.249 1.327 1.00 97.25 175 THR A O 1
ATOM 1259 N N . VAL A 1 176 ? -9.205 -4.490 2.959 1.00 96.88 176 VAL A N 1
ATOM 1260 C CA . VAL A 1 176 ? -8.525 -5.740 2.583 1.00 96.88 176 VAL A CA 1
ATOM 1261 C C . VAL A 1 176 ? -8.887 -6.166 1.157 1.00 96.88 176 VAL A C 1
ATOM 1263 O O . VAL A 1 176 ? -8.010 -6.581 0.404 1.00 96.88 176 VAL A O 1
ATOM 1266 N N . ALA A 1 177 ? -10.154 -6.033 0.756 1.00 96.88 177 ALA A N 1
ATOM 1267 C CA . ALA A 1 177 ? -10.591 -6.362 -0.599 1.00 96.88 177 ALA A CA 1
ATOM 1268 C C . ALA A 1 177 ? -9.963 -5.438 -1.658 1.00 96.88 177 ALA A C 1
ATOM 1270 O O . ALA A 1 177 ? -9.469 -5.922 -2.677 1.00 96.88 177 ALA A O 1
ATOM 1271 N N . LEU A 1 178 ? -9.934 -4.124 -1.406 1.00 95.94 178 LEU A N 1
ATOM 1272 C CA . LEU A 1 178 ? -9.334 -3.143 -2.316 1.00 95.94 178 LEU A CA 1
ATOM 1273 C C . LEU A 1 178 ? -7.824 -3.371 -2.468 1.00 95.94 178 LEU A C 1
ATOM 1275 O O . LEU A 1 178 ? -7.323 -3.425 -3.591 1.00 95.94 178 LEU A O 1
ATOM 1279 N N . GLY A 1 179 ? -7.109 -3.585 -1.361 1.00 95.56 179 GLY A N 1
ATOM 1280 C CA . GLY A 1 179 ? -5.674 -3.870 -1.401 1.00 95.56 179 GLY A CA 1
ATOM 1281 C C . GLY A 1 179 ? -5.342 -5.216 -2.058 1.00 95.56 179 GLY A C 1
ATOM 1282 O O . GLY A 1 179 ? -4.362 -5.316 -2.793 1.00 95.56 179 GLY A O 1
ATOM 1283 N N . ALA A 1 180 ? -6.177 -6.247 -1.880 1.00 96.19 180 ALA A N 1
ATOM 1284 C CA . ALA A 1 180 ? -6.018 -7.516 -2.596 1.00 96.19 180 ALA A CA 1
ATOM 1285 C C . ALA A 1 180 ? -6.223 -7.352 -4.113 1.00 96.19 180 ALA A C 1
ATOM 1287 O O . ALA A 1 180 ? -5.491 -7.950 -4.907 1.00 96.19 180 ALA A O 1
ATOM 12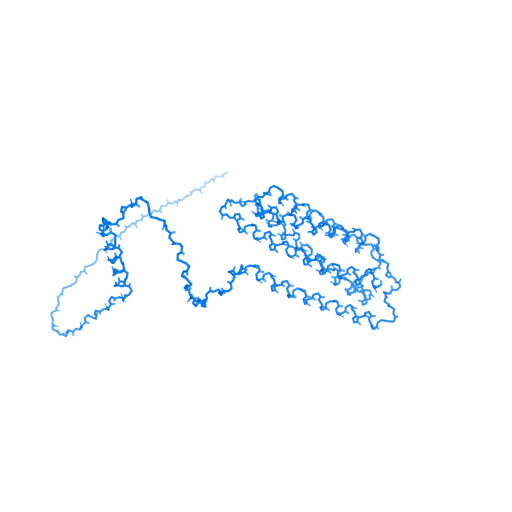88 N N . GLY A 1 181 ? -7.180 -6.512 -4.522 1.00 95.12 181 GLY A N 1
ATOM 1289 C CA . GLY A 1 181 ? -7.380 -6.136 -5.922 1.00 95.12 181 GLY A CA 1
ATOM 1290 C C . GLY A 1 181 ? -6.161 -5.426 -6.512 1.00 95.12 181 GLY A C 1
ATOM 1291 O O . GLY A 1 181 ? -5.699 -5.798 -7.589 1.00 95.12 181 GLY A O 1
ATOM 1292 N N . PHE A 1 182 ? -5.587 -4.472 -5.775 1.00 94.69 182 PHE A N 1
ATOM 1293 C CA . PHE A 1 182 ? -4.341 -3.802 -6.152 1.00 94.69 182 PHE A CA 1
ATOM 1294 C C . PHE A 1 182 ? -3.179 -4.791 -6.330 1.00 94.69 182 PHE A C 1
ATOM 1296 O O . PHE A 1 182 ? -2.531 -4.797 -7.375 1.00 94.69 182 PHE A O 1
ATOM 1303 N N . LEU A 1 183 ? -2.955 -5.684 -5.359 1.00 94.81 183 LEU A N 1
ATOM 1304 C CA . LEU A 1 183 ? -1.869 -6.665 -5.434 1.00 94.81 183 LEU A CA 1
ATOM 1305 C C . LEU A 1 183 ? -2.063 -7.648 -6.599 1.00 94.81 183 LEU A C 1
ATOM 1307 O O . LEU A 1 183 ? -1.102 -8.032 -7.263 1.00 94.81 183 LEU A O 1
ATOM 1311 N N . THR A 1 184 ? -3.312 -8.023 -6.884 1.00 94.62 184 THR A N 1
ATOM 1312 C CA . THR A 1 184 ? -3.643 -8.856 -8.047 1.00 94.62 184 THR A CA 1
ATOM 1313 C C . THR A 1 184 ? -3.298 -8.136 -9.347 1.00 94.62 184 THR A C 1
ATOM 1315 O O . THR A 1 184 ? -2.661 -8.731 -10.214 1.00 94.62 184 THR A O 1
ATOM 1318 N N . ASN A 1 185 ? -3.657 -6.853 -9.475 1.00 93.00 185 ASN A N 1
ATOM 1319 C CA . ASN A 1 185 ? -3.278 -6.049 -10.634 1.00 93.00 185 ASN A CA 1
ATOM 1320 C C . ASN A 1 185 ? -1.755 -5.946 -10.784 1.00 93.00 185 ASN A C 1
ATOM 1322 O O . ASN A 1 185 ? -1.261 -6.121 -11.891 1.00 93.00 185 ASN A O 1
ATOM 1326 N N . GLN A 1 186 ? -1.014 -5.749 -9.689 1.00 92.69 186 GLN A N 1
ATOM 1327 C CA . GLN A 1 186 ? 0.451 -5.693 -9.719 1.00 92.69 186 GLN A CA 1
ATOM 1328 C C . GLN A 1 186 ? 1.064 -6.976 -10.304 1.00 92.69 186 GLN A C 1
ATOM 1330 O O . GLN A 1 186 ? 1.969 -6.926 -11.132 1.00 92.69 186 GLN A O 1
ATOM 1335 N N . VAL A 1 187 ? 0.546 -8.144 -9.912 1.00 93.75 187 VAL A N 1
ATOM 1336 C CA . VAL A 1 187 ? 1.009 -9.437 -10.444 1.00 93.75 187 VAL A CA 1
ATOM 1337 C C . VAL A 1 187 ? 0.658 -9.602 -11.923 1.00 93.75 187 VAL A C 1
ATOM 1339 O O . VAL A 1 187 ? 1.448 -10.175 -12.670 1.00 93.75 187 VAL A O 1
ATOM 1342 N N . LEU A 1 188 ? -0.518 -9.136 -12.353 1.00 92.69 188 LEU A N 1
ATOM 1343 C CA . LEU A 1 188 ? -0.895 -9.155 -13.769 1.00 92.69 188 LEU A CA 1
ATOM 1344 C C . LEU A 1 188 ? -0.002 -8.226 -14.588 1.00 92.69 188 LEU A C 1
ATOM 1346 O O . LEU A 1 188 ? 0.458 -8.619 -15.652 1.00 92.69 188 LEU A O 1
ATOM 1350 N N . GLU A 1 189 ? 0.314 -7.047 -14.060 1.00 90.62 189 GLU A N 1
ATOM 1351 C CA . GLU A 1 189 ? 1.230 -6.117 -14.703 1.00 90.62 189 GLU A CA 1
ATOM 1352 C C . GLU A 1 189 ? 2.602 -6.751 -14.920 1.00 90.62 189 GLU A C 1
ATOM 1354 O O . GLU A 1 189 ? 3.070 -6.757 -16.050 1.00 90.62 189 GLU A O 1
ATOM 1359 N N . TYR A 1 190 ? 3.182 -7.415 -13.915 1.00 92.25 190 TYR A N 1
ATOM 1360 C CA . TYR A 1 190 ? 4.457 -8.129 -14.081 1.00 92.25 190 TYR A CA 1
ATOM 1361 C C . TYR A 1 190 ? 4.438 -9.223 -15.152 1.00 92.25 190 TYR A C 1
ATOM 1363 O O . TYR A 1 190 ? 5.483 -9.535 -15.712 1.00 92.25 190 TYR A O 1
ATOM 1371 N N . ARG A 1 191 ? 3.279 -9.825 -15.438 1.00 89.94 191 ARG A N 1
ATOM 1372 C CA . ARG A 1 191 ? 3.156 -10.830 -16.507 1.00 89.94 191 ARG A CA 1
ATOM 1373 C C . ARG A 1 191 ? 3.109 -10.207 -17.897 1.00 89.94 191 ARG A C 1
ATOM 1375 O O . ARG A 1 191 ? 3.489 -10.875 -18.852 1.00 89.94 191 ARG A O 1
ATOM 1382 N N . ASP A 1 192 ? 2.627 -8.973 -17.993 1.00 88.75 192 ASP A N 1
ATOM 1383 C CA . ASP A 1 192 ? 2.469 -8.256 -19.257 1.00 88.75 192 ASP A CA 1
ATOM 1384 C C . ASP A 1 192 ? 3.741 -7.484 -19.657 1.00 88.75 192 ASP A C 1
ATOM 1386 O O . ASP A 1 192 ? 3.847 -7.034 -20.798 1.00 88.75 192 ASP A O 1
ATOM 1390 N N . LEU A 1 193 ? 4.699 -7.303 -18.738 1.00 90.44 193 LEU A N 1
ATOM 1391 C CA . LEU A 1 193 ? 5.949 -6.592 -19.014 1.00 90.44 193 LEU A CA 1
ATOM 1392 C C . LEU A 1 193 ? 6.864 -7.403 -19.941 1.00 90.44 193 LEU A C 1
ATOM 1394 O O . LEU A 1 193 ? 7.098 -8.592 -19.738 1.00 90.44 193 LEU A O 1
ATOM 1398 N N . GLY A 1 194 ? 7.438 -6.723 -20.936 1.00 89.38 194 GLY A N 1
ATOM 1399 C CA . GLY A 1 194 ? 8.395 -7.304 -21.885 1.00 89.38 194 GLY A CA 1
ATOM 1400 C C . GLY A 1 194 ? 9.828 -7.444 -21.356 1.00 89.38 194 GLY A C 1
ATOM 1401 O O . GLY A 1 194 ? 10.683 -7.949 -22.079 1.00 89.38 194 GLY A O 1
ATOM 1402 N N . PHE A 1 195 ? 10.097 -7.011 -20.121 1.00 92.12 195 PHE A N 1
ATOM 1403 C CA . PHE A 1 195 ? 11.422 -7.031 -19.498 1.00 92.12 195 PHE A CA 1
ATOM 1404 C C . PHE A 1 195 ? 11.387 -7.685 -18.109 1.00 92.12 195 PHE A C 1
ATOM 1406 O O . PHE A 1 195 ? 10.396 -7.623 -17.374 1.00 92.12 195 PHE A O 1
ATOM 1413 N N . GLY A 1 196 ? 12.504 -8.308 -17.744 1.00 92.00 196 GLY A N 1
ATOM 1414 C CA . GLY A 1 196 ? 12.743 -8.969 -16.467 1.00 92.00 196 GLY A CA 1
ATOM 1415 C C . GLY A 1 196 ? 13.651 -8.168 -15.533 1.00 92.00 196 GLY A C 1
ATOM 1416 O O . GLY A 1 196 ? 14.113 -7.067 -15.836 1.00 92.00 196 GLY A O 1
ATOM 1417 N N . ILE A 1 197 ? 13.921 -8.748 -14.363 1.00 94.38 197 ILE A N 1
ATOM 1418 C CA . ILE A 1 197 ? 14.829 -8.174 -13.357 1.00 94.38 197 ILE A CA 1
ATOM 1419 C C . ILE A 1 197 ? 16.288 -8.130 -13.838 1.00 94.38 197 ILE A C 1
ATOM 1421 O O . ILE A 1 197 ? 17.073 -7.323 -13.348 1.00 94.38 197 ILE A O 1
ATOM 1425 N N . ASP A 1 198 ? 16.640 -8.985 -14.793 1.00 93.44 198 ASP A N 1
ATOM 1426 C CA . ASP A 1 198 ? 17.973 -9.211 -15.348 1.00 93.44 198 ASP A CA 1
ATOM 1427 C C . ASP A 1 198 ? 18.185 -8.576 -16.733 1.00 93.44 198 ASP A C 1
ATOM 1429 O O . ASP A 1 198 ? 19.289 -8.641 -17.267 1.00 93.44 198 ASP A O 1
ATOM 1433 N N . THR A 1 199 ? 17.163 -7.935 -17.312 1.00 90.75 199 THR A N 1
ATOM 1434 C CA . THR A 1 199 ? 17.239 -7.366 -18.670 1.00 90.75 199 THR A CA 1
ATOM 1435 C C . THR A 1 199 ? 18.122 -6.121 -18.737 1.00 90.75 199 THR A C 1
ATOM 1437 O O . THR A 1 199 ? 18.986 -6.011 -19.602 1.00 90.75 199 THR A O 1
ATOM 1440 N N . HIS A 1 200 ? 17.923 -5.172 -17.823 1.00 91.56 200 HIS A N 1
ATOM 1441 C CA . HIS A 1 200 ? 18.682 -3.923 -17.758 1.00 91.56 200 HIS A CA 1
ATOM 1442 C C . HIS A 1 200 ? 18.581 -3.314 -16.355 1.00 91.56 200 HIS A C 1
ATOM 1444 O O . HIS A 1 200 ? 17.703 -3.672 -15.565 1.00 91.56 200 HIS A O 1
ATOM 1450 N N . ALA A 1 201 ? 19.436 -2.332 -16.059 1.00 93.50 201 ALA A N 1
ATOM 1451 C CA . ALA A 1 201 ? 19.495 -1.685 -14.748 1.00 93.50 201 ALA A CA 1
ATOM 1452 C C . ALA A 1 201 ? 18.133 -1.101 -14.304 1.00 93.50 201 ALA A C 1
ATOM 1454 O O . ALA A 1 201 ? 17.768 -1.232 -13.136 1.00 93.50 201 ALA A O 1
ATOM 1455 N N . TYR A 1 202 ? 17.342 -0.551 -15.244 1.00 93.81 202 TYR A N 1
ATOM 1456 C CA . TYR A 1 202 ? 15.962 -0.112 -14.976 1.00 93.81 202 TYR A CA 1
ATOM 1457 C C . TYR A 1 202 ? 15.068 -1.259 -14.484 1.00 93.81 202 TYR A C 1
ATOM 1459 O O . TYR A 1 202 ? 14.338 -1.077 -13.520 1.00 93.81 202 TYR A O 1
ATOM 1467 N N . GLY A 1 203 ? 15.147 -2.451 -15.083 1.00 93.75 203 GLY A N 1
ATOM 1468 C CA . GLY A 1 203 ? 14.315 -3.597 -14.734 1.00 93.75 203 GLY A CA 1
ATOM 1469 C C . GLY A 1 203 ? 14.661 -4.082 -13.336 1.00 93.75 203 GLY A C 1
ATOM 1470 O O . GLY A 1 203 ? 13.773 -4.256 -12.505 1.00 93.75 203 GLY A O 1
ATOM 1471 N N . THR A 1 204 ? 15.957 -4.179 -13.024 1.00 95.38 204 THR A N 1
ATOM 1472 C CA . THR A 1 204 ? 16.417 -4.516 -11.674 1.00 95.38 204 THR A CA 1
ATOM 1473 C C . THR A 1 204 ? 15.836 -3.566 -10.629 1.00 95.38 204 THR A C 1
ATOM 1475 O O . THR A 1 204 ? 15.188 -4.018 -9.685 1.00 95.38 204 THR A O 1
ATOM 1478 N N . ILE A 1 205 ? 16.019 -2.249 -10.787 1.00 96.19 205 ILE A N 1
ATOM 1479 C CA . ILE A 1 205 ? 15.539 -1.293 -9.781 1.00 96.19 205 ILE A CA 1
ATOM 1480 C C . ILE A 1 205 ? 14.010 -1.171 -9.767 1.00 96.19 205 ILE A C 1
ATOM 1482 O O . ILE A 1 205 ? 13.434 -1.016 -8.693 1.00 96.19 205 ILE A O 1
ATOM 1486 N N . PHE A 1 206 ? 13.344 -1.321 -10.916 1.00 95.06 206 PHE A N 1
ATOM 1487 C CA . PHE A 1 206 ? 11.888 -1.370 -11.034 1.00 95.06 206 PHE A CA 1
ATOM 1488 C C . PHE A 1 206 ? 11.313 -2.511 -10.194 1.00 95.06 206 PHE A C 1
ATOM 1490 O O . PHE A 1 206 ? 10.490 -2.262 -9.312 1.00 95.06 206 PHE A O 1
ATOM 1497 N N . TYR A 1 207 ? 11.773 -3.749 -10.415 1.00 95.62 207 TYR A N 1
ATOM 1498 C CA . TYR A 1 207 ? 11.271 -4.925 -9.698 1.00 95.62 207 TYR A CA 1
ATOM 1499 C C . TYR A 1 207 ? 11.663 -4.914 -8.220 1.00 95.62 207 TYR A C 1
ATOM 1501 O O . TYR A 1 207 ? 10.884 -5.382 -7.392 1.00 95.62 207 TYR A O 1
ATOM 1509 N N . LEU A 1 208 ? 12.821 -4.354 -7.853 1.00 96.50 208 LEU A N 1
ATOM 1510 C CA . LEU A 1 208 ? 13.170 -4.171 -6.443 1.00 96.50 208 LEU A CA 1
ATOM 1511 C C . LEU A 1 208 ? 12.241 -3.156 -5.769 1.00 96.50 208 LEU A C 1
ATOM 1513 O O . LEU A 1 208 ? 11.628 -3.478 -4.755 1.00 96.50 208 LEU A O 1
ATOM 1517 N N . LEU A 1 209 ? 12.083 -1.958 -6.334 1.00 96.25 209 LEU A N 1
ATOM 1518 C CA . LEU A 1 209 ? 11.277 -0.894 -5.733 1.00 96.25 209 LEU A CA 1
ATOM 1519 C C . LEU A 1 209 ? 9.796 -1.292 -5.629 1.00 96.25 209 LEU A C 1
ATOM 1521 O O . LEU A 1 209 ? 9.202 -1.234 -4.550 1.00 96.25 209 LEU A O 1
ATOM 1525 N N . THR A 1 210 ? 9.210 -1.750 -6.737 1.00 95.75 210 THR A N 1
ATOM 1526 C CA . THR A 1 210 ? 7.796 -2.151 -6.796 1.00 95.75 210 THR A CA 1
ATOM 1527 C C . THR A 1 210 ? 7.543 -3.494 -6.105 1.00 95.75 210 THR A C 1
ATOM 1529 O O . THR A 1 210 ? 6.503 -3.676 -5.474 1.00 95.75 210 THR A O 1
ATOM 1532 N N . GLY A 1 211 ? 8.499 -4.428 -6.145 1.00 95.69 211 GLY A N 1
ATOM 1533 C CA . GLY A 1 211 ? 8.408 -5.730 -5.484 1.00 95.69 211 GLY A CA 1
ATOM 1534 C C . GLY A 1 211 ? 8.491 -5.636 -3.963 1.00 95.69 211 GLY A C 1
ATOM 1535 O O . GLY A 1 211 ? 7.632 -6.195 -3.279 1.00 95.69 211 GLY A O 1
ATOM 1536 N N . PHE A 1 212 ? 9.454 -4.883 -3.416 1.00 97.19 212 PHE A N 1
ATOM 1537 C CA . PHE A 1 212 ? 9.510 -4.641 -1.970 1.00 97.19 212 PHE A CA 1
ATOM 1538 C C . PHE A 1 212 ? 8.269 -3.904 -1.484 1.00 97.19 212 PHE A C 1
ATOM 1540 O O . PHE A 1 212 ? 7.721 -4.260 -0.442 1.00 97.19 212 PHE A O 1
ATOM 1547 N N . HIS A 1 213 ? 7.777 -2.930 -2.247 1.00 96.88 213 HIS A N 1
ATOM 1548 C CA . HIS A 1 213 ? 6.507 -2.294 -1.935 1.00 96.88 213 HIS A CA 1
ATOM 1549 C C . HIS A 1 213 ? 5.340 -3.301 -1.941 1.00 96.88 213 HIS A C 1
ATOM 1551 O O . HIS A 1 213 ? 4.586 -3.373 -0.972 1.00 96.88 213 HIS A O 1
ATOM 1557 N N . GLY A 1 214 ? 5.223 -4.142 -2.972 1.00 96.12 214 GLY A N 1
ATOM 1558 C CA . GLY A 1 214 ? 4.193 -5.182 -3.047 1.00 96.12 214 GLY A CA 1
ATOM 1559 C C . GLY A 1 214 ? 4.249 -6.175 -1.879 1.00 96.12 214 GLY A C 1
ATOM 1560 O O . GLY A 1 214 ? 3.208 -6.569 -1.351 1.00 96.12 214 GLY A O 1
ATOM 1561 N N . LEU A 1 215 ? 5.452 -6.522 -1.408 1.00 97.06 215 LEU A N 1
ATOM 1562 C CA . LEU A 1 215 ? 5.639 -7.332 -0.201 1.00 97.06 215 LEU A CA 1
ATOM 1563 C C . LEU A 1 215 ? 5.104 -6.624 1.054 1.00 97.06 215 LEU A C 1
ATOM 1565 O O . LEU A 1 215 ? 4.462 -7.265 1.885 1.00 97.06 215 LEU A O 1
ATOM 1569 N N . HIS A 1 216 ? 5.319 -5.312 1.181 1.00 97.62 216 HIS A N 1
ATOM 1570 C CA . HIS A 1 216 ? 4.767 -4.515 2.280 1.00 97.62 216 HIS A CA 1
ATOM 1571 C C . HIS A 1 216 ? 3.239 -4.433 2.219 1.00 97.62 216 HIS A C 1
ATOM 1573 O O . HIS A 1 216 ? 2.578 -4.603 3.241 1.00 97.62 216 HIS A O 1
ATOM 1579 N N . VAL A 1 217 ? 2.656 -4.261 1.030 1.00 96.94 217 VAL A N 1
ATOM 1580 C CA . VAL A 1 217 ? 1.196 -4.315 0.848 1.00 96.94 217 VAL A CA 1
ATOM 1581 C C . VAL A 1 217 ? 0.653 -5.672 1.294 1.00 96.94 217 VAL A C 1
ATOM 1583 O O . VAL A 1 217 ? -0.307 -5.729 2.062 1.00 96.94 217 VAL A O 1
ATOM 1586 N N . LEU A 1 218 ? 1.288 -6.774 0.884 1.00 97.81 218 LEU A N 1
ATOM 1587 C CA . LEU A 1 218 ? 0.898 -8.118 1.310 1.00 97.81 218 LEU A CA 1
ATOM 1588 C C . LEU A 1 218 ? 0.988 -8.284 2.835 1.00 97.81 218 LEU A C 1
ATOM 1590 O O . LEU A 1 218 ? 0.043 -8.776 3.456 1.00 97.81 218 LEU A O 1
ATOM 1594 N N . ALA A 1 219 ? 2.090 -7.851 3.450 1.00 97.50 219 ALA A N 1
ATOM 1595 C CA . ALA A 1 219 ? 2.253 -7.878 4.902 1.00 97.50 219 ALA A CA 1
ATOM 1596 C C . ALA A 1 219 ? 1.175 -7.035 5.608 1.00 97.50 219 ALA A C 1
ATOM 1598 O O . ALA A 1 219 ? 0.608 -7.471 6.611 1.00 97.50 219 ALA A O 1
ATOM 1599 N N . GLY A 1 220 ? 0.826 -5.877 5.044 1.00 96.88 220 GLY A N 1
ATOM 1600 C CA . GLY A 1 220 ? -0.251 -5.011 5.519 1.00 96.88 220 GLY A CA 1
ATOM 1601 C C . GLY A 1 220 ? -1.623 -5.650 5.435 1.00 96.88 220 GLY A C 1
ATOM 1602 O O . GLY A 1 220 ? -2.389 -5.564 6.390 1.00 96.88 220 GLY A O 1
ATOM 1603 N N . LEU A 1 221 ? -1.920 -6.352 4.341 1.00 97.38 221 LEU A N 1
ATOM 1604 C CA . LEU A 1 221 ? -3.177 -7.081 4.178 1.00 97.38 221 LEU A CA 1
ATOM 1605 C C . LEU A 1 221 ? -3.309 -8.176 5.233 1.00 97.38 221 LEU A C 1
ATOM 1607 O O . LEU A 1 221 ? -4.360 -8.309 5.863 1.00 97.38 221 LEU A O 1
ATOM 1611 N N . VAL A 1 222 ? -2.231 -8.928 5.465 1.00 97.94 222 VAL A N 1
ATOM 1612 C CA . VAL A 1 222 ? -2.185 -9.949 6.517 1.00 97.94 222 VAL A CA 1
ATOM 1613 C C . VAL A 1 222 ? -2.369 -9.304 7.890 1.00 97.94 222 VAL A C 1
ATOM 1615 O O . VAL A 1 222 ? -3.199 -9.770 8.672 1.00 97.94 222 VAL A O 1
ATOM 1618 N N . LEU A 1 223 ? -1.656 -8.212 8.180 1.00 96.94 223 LEU A N 1
ATOM 1619 C CA . LEU A 1 223 ? -1.768 -7.486 9.444 1.00 96.94 223 LEU A CA 1
ATOM 1620 C C . LEU A 1 223 ? -3.202 -6.991 9.677 1.00 96.94 223 LEU A C 1
ATOM 1622 O O . LEU A 1 223 ? -3.786 -7.295 10.717 1.00 96.94 223 LEU A O 1
ATOM 1626 N N . LEU A 1 224 ? -3.800 -6.298 8.705 1.00 96.88 224 LEU A N 1
ATOM 1627 C CA . LEU A 1 224 ? -5.174 -5.800 8.783 1.00 96.88 224 LEU A CA 1
ATOM 1628 C C . LEU A 1 224 ? -6.181 -6.933 8.967 1.00 96.88 224 LEU A C 1
ATOM 1630 O O . LEU A 1 224 ? -7.060 -6.827 9.820 1.00 96.88 224 LEU A O 1
ATOM 1634 N N . ALA A 1 225 ? -6.041 -8.040 8.235 1.00 97.00 225 ALA A N 1
ATOM 1635 C CA . ALA A 1 225 ? -6.922 -9.194 8.382 1.00 97.00 225 ALA A CA 1
ATOM 1636 C C . ALA A 1 225 ? -6.813 -9.827 9.781 1.00 97.00 225 ALA A C 1
ATOM 1638 O O . ALA A 1 225 ? -7.827 -10.184 10.389 1.00 97.00 225 ALA A O 1
ATOM 1639 N N . LEU A 1 226 ? -5.599 -9.938 10.331 1.00 97.44 226 LEU A N 1
ATOM 1640 C CA . LEU A 1 226 ? -5.379 -10.452 11.683 1.00 97.44 226 LEU A CA 1
ATOM 1641 C C . LEU A 1 226 ? -5.956 -9.516 12.748 1.00 97.44 226 LEU A C 1
ATOM 1643 O O . LEU A 1 226 ? -6.609 -9.998 13.679 1.00 97.44 226 LEU A O 1
ATOM 1647 N N . MET A 1 227 ? -5.769 -8.201 12.601 1.00 96.19 227 MET A N 1
ATOM 1648 C CA . MET A 1 227 ? -6.307 -7.212 13.538 1.00 96.19 227 MET A CA 1
ATOM 1649 C C . MET A 1 227 ? -7.832 -7.138 13.452 1.00 96.19 227 MET A C 1
ATOM 1651 O O . MET A 1 227 ? -8.496 -7.150 14.487 1.00 96.19 227 MET A O 1
ATOM 1655 N N . ALA A 1 228 ? -8.411 -7.193 12.250 1.00 94.75 228 ALA A N 1
ATOM 1656 C CA . ALA A 1 228 ? -9.854 -7.299 12.053 1.00 94.75 228 ALA A CA 1
ATOM 1657 C C . ALA A 1 228 ? -10.412 -8.576 12.699 1.00 94.75 228 ALA A C 1
ATOM 1659 O O . ALA A 1 228 ? -11.414 -8.524 13.409 1.00 94.75 228 ALA A O 1
ATOM 1660 N N . ARG A 1 229 ? -9.736 -9.725 12.541 1.00 96.44 229 ARG A N 1
ATOM 1661 C CA . ARG A 1 229 ? -10.142 -10.988 13.181 1.00 96.44 229 ARG A CA 1
ATOM 1662 C C . ARG A 1 229 ? -10.059 -10.918 14.705 1.00 96.44 229 ARG A C 1
ATOM 1664 O O . ARG A 1 229 ? -10.939 -11.440 15.389 1.00 96.44 229 ARG A O 1
ATOM 1671 N N . GLN A 1 230 ? -9.004 -10.315 15.247 1.00 95.94 230 GLN A N 1
ATOM 1672 C CA . GLN A 1 230 ? -8.857 -10.113 16.687 1.00 95.94 230 GLN A CA 1
ATOM 1673 C C . GLN A 1 230 ? -9.953 -9.184 17.218 1.00 95.94 230 GLN A C 1
ATOM 1675 O O . GLN A 1 230 ? -10.621 -9.523 18.193 1.00 95.94 230 GLN A O 1
ATOM 1680 N N . PHE A 1 231 ? -10.191 -8.063 16.538 1.00 95.12 231 PHE A N 1
ATOM 1681 C CA . PHE A 1 231 ? -11.240 -7.108 16.874 1.00 95.12 231 PHE A CA 1
ATOM 1682 C C . PHE A 1 231 ? -12.635 -7.740 16.787 1.00 95.12 231 PHE A C 1
ATOM 1684 O O . PHE A 1 231 ? -13.452 -7.557 17.685 1.00 95.12 231 PHE A O 1
ATOM 1691 N N . ALA A 1 232 ? -12.894 -8.600 15.799 1.00 94.81 232 ALA A N 1
ATOM 1692 C CA . ALA A 1 232 ? -14.135 -9.371 15.670 1.00 94.81 232 ALA A CA 1
ATOM 1693 C C . ALA A 1 232 ? -14.362 -10.384 16.805 1.00 94.81 232 ALA A C 1
ATOM 1695 O O . ALA A 1 232 ? -15.499 -10.769 17.055 1.00 94.81 232 ALA A O 1
ATOM 1696 N N . ARG A 1 233 ? -13.308 -10.781 17.528 1.00 94.94 233 ARG A N 1
ATOM 1697 C CA . ARG A 1 233 ? -13.380 -11.702 18.677 1.00 94.94 233 ARG A CA 1
ATOM 1698 C C . ARG A 1 233 ? -13.223 -11.012 20.032 1.00 94.94 233 ARG A C 1
ATOM 1700 O O . ARG A 1 233 ? -13.355 -11.668 21.061 1.00 94.94 233 ARG A O 1
ATOM 1707 N N . ALA A 1 234 ? -12.959 -9.706 20.048 1.00 93.12 234 ALA A N 1
ATOM 1708 C CA . ALA A 1 234 ? -12.792 -8.937 21.273 1.00 93.12 234 ALA A CA 1
ATOM 1709 C C . ALA A 1 234 ? -14.062 -8.956 22.145 1.00 93.12 234 ALA A C 1
ATOM 1711 O O . ALA A 1 234 ? -15.188 -8.799 21.659 1.00 93.12 234 ALA A O 1
ATOM 1712 N N . THR A 1 235 ? -13.863 -9.146 23.443 1.00 91.25 235 THR A N 1
ATOM 1713 C CA . THR A 1 235 ? -14.869 -8.982 24.502 1.00 91.25 235 THR A CA 1
ATOM 1714 C C . THR A 1 235 ? -14.715 -7.606 25.158 1.00 91.25 235 THR A C 1
ATOM 1716 O O . THR A 1 235 ? -13.630 -7.032 25.048 1.00 91.25 235 THR A O 1
ATOM 1719 N N . PRO A 1 236 ? -15.717 -7.082 25.895 1.00 88.50 236 PRO A N 1
ATOM 1720 C CA . PRO A 1 236 ? -15.662 -5.732 26.471 1.00 88.50 236 PRO A CA 1
ATOM 1721 C C . PRO A 1 236 ? -14.376 -5.395 27.246 1.00 88.5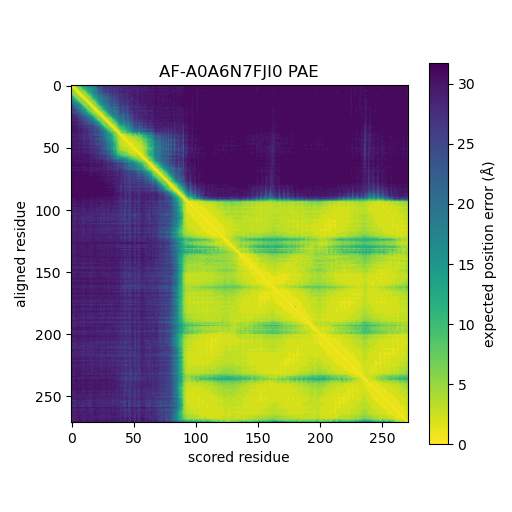0 236 PRO A C 1
ATOM 1723 O O . PRO A 1 236 ? -13.885 -4.276 27.144 1.00 88.50 236 PRO A O 1
ATOM 1726 N N . GLY A 1 237 ? -13.775 -6.361 27.954 1.00 84.69 237 GLY A N 1
ATOM 1727 C CA . GLY A 1 237 ? -12.510 -6.152 28.677 1.00 84.69 237 GLY A CA 1
ATOM 1728 C C . GLY A 1 237 ? -11.249 -6.112 27.799 1.00 84.69 237 GLY A C 1
ATOM 1729 O O . GLY A 1 237 ? -10.206 -5.650 28.245 1.00 84.69 237 GLY A O 1
ATOM 1730 N N . THR A 1 238 ? -11.325 -6.582 26.553 1.00 90.00 238 THR A N 1
ATOM 1731 C CA . THR A 1 238 ? -10.206 -6.614 25.586 1.00 90.00 238 THR A CA 1
ATOM 1732 C C . THR A 1 238 ? -10.386 -5.630 24.430 1.00 90.00 238 THR A C 1
ATOM 1734 O O . THR A 1 238 ? -9.425 -5.360 23.710 1.00 90.00 238 THR A O 1
ATOM 1737 N N . THR A 1 239 ? -11.589 -5.066 24.267 1.00 90.81 239 THR A N 1
ATOM 1738 C CA . THR A 1 239 ? -11.919 -4.102 23.211 1.00 90.81 239 THR A CA 1
ATOM 1739 C C . THR A 1 239 ? -10.965 -2.909 23.166 1.00 90.81 239 THR A C 1
ATOM 1741 O O . THR A 1 239 ? -10.489 -2.640 22.070 1.00 90.81 239 THR A O 1
ATOM 1744 N N . PRO A 1 240 ? -10.592 -2.241 24.281 1.00 91.81 240 PRO A N 1
ATOM 1745 C CA . PRO A 1 240 ? -9.686 -1.090 24.208 1.00 91.81 240 PRO A CA 1
ATOM 1746 C C . PRO A 1 240 ? -8.347 -1.429 23.542 1.00 91.81 240 PRO A C 1
ATOM 1748 O O . PRO A 1 240 ? -7.898 -0.723 22.643 1.00 91.81 240 PRO A O 1
ATOM 1751 N N . ARG A 1 241 ? -7.762 -2.577 23.906 1.00 92.69 241 ARG A N 1
ATOM 1752 C CA . ARG A 1 241 ? -6.515 -3.068 23.311 1.00 92.69 241 ARG A CA 1
ATOM 1753 C C . ARG A 1 241 ? -6.693 -3.474 21.847 1.00 92.69 241 ARG A C 1
ATOM 1755 O O . ARG A 1 241 ? -5.824 -3.220 21.022 1.00 92.69 241 ARG A O 1
ATOM 1762 N N . ALA A 1 242 ? -7.807 -4.121 21.509 1.00 93.19 242 ALA A N 1
ATOM 1763 C CA . ALA A 1 242 ? -8.084 -4.503 20.128 1.00 93.19 242 ALA A CA 1
ATOM 1764 C C . ALA A 1 242 ? -8.309 -3.275 19.226 1.00 93.19 242 ALA A C 1
ATOM 1766 O O . ALA A 1 242 ? -7.854 -3.278 18.086 1.00 93.19 242 ALA A O 1
ATOM 1767 N N . THR A 1 243 ? -8.963 -2.224 19.733 1.00 94.06 243 THR A N 1
ATOM 1768 C CA . THR A 1 243 ? -9.100 -0.931 19.047 1.00 94.06 243 THR A CA 1
ATOM 1769 C C . THR A 1 243 ? -7.731 -0.309 18.801 1.00 94.06 243 THR A C 1
ATOM 1771 O O . THR A 1 243 ? -7.428 0.069 17.677 1.00 94.06 243 THR A O 1
ATOM 1774 N N . GLU A 1 244 ? -6.872 -0.279 19.819 1.00 93.56 244 GLU A N 1
ATOM 1775 C CA . GLU A 1 244 ? -5.509 0.244 19.707 1.00 93.56 244 GLU A CA 1
ATOM 1776 C C . GLU A 1 244 ? -4.692 -0.480 18.626 1.00 93.56 244 GLU A C 1
ATOM 1778 O O . GLU A 1 244 ? -4.028 0.157 17.809 1.00 93.56 244 GLU A O 1
ATOM 1783 N N . HIS A 1 245 ? -4.788 -1.811 18.564 1.00 94.81 245 HIS A N 1
ATOM 1784 C CA . HIS A 1 245 ? -4.139 -2.597 17.519 1.00 94.81 245 HIS A CA 1
ATOM 1785 C C . HIS A 1 245 ? -4.650 -2.242 16.108 1.00 94.81 245 HIS A C 1
ATOM 1787 O O . HIS A 1 245 ? -3.856 -2.161 15.171 1.00 94.81 245 HIS A O 1
ATOM 1793 N N . VAL A 1 246 ? -5.960 -2.011 15.946 1.00 95.31 246 VAL A N 1
ATOM 1794 C CA . VAL A 1 246 ? -6.550 -1.556 14.672 1.00 95.31 246 VAL A CA 1
ATOM 1795 C C . VAL A 1 246 ? -6.040 -0.160 14.306 1.00 95.31 246 VAL A C 1
ATOM 1797 O O . VAL A 1 246 ? -5.654 0.055 13.158 1.00 95.31 246 VAL A O 1
ATOM 1800 N N . THR A 1 247 ? -5.977 0.767 15.265 1.00 94.75 247 THR A N 1
ATOM 1801 C CA . THR A 1 247 ? -5.454 2.122 15.042 1.00 94.75 247 THR A CA 1
ATOM 1802 C C . THR A 1 247 ? -4.001 2.073 14.572 1.00 94.75 247 THR A C 1
ATOM 1804 O O . THR A 1 247 ? -3.662 2.667 13.552 1.00 94.75 247 THR A O 1
ATOM 1807 N N . VAL A 1 248 ? -3.140 1.306 15.238 1.00 94.88 248 VAL A N 1
ATOM 1808 C CA . VAL A 1 248 ? -1.726 1.201 14.848 1.00 94.88 248 VAL A CA 1
ATOM 1809 C C . VAL A 1 248 ? -1.549 0.481 13.500 1.00 94.88 248 VAL A C 1
ATOM 1811 O O . VAL A 1 248 ? -0.719 0.891 12.691 1.00 94.88 248 VAL A O 1
ATOM 1814 N N . ALA A 1 249 ? -2.365 -0.534 13.196 1.00 95.75 249 ALA A N 1
ATOM 1815 C CA . ALA A 1 249 ? -2.369 -1.165 11.874 1.00 95.75 249 ALA A CA 1
ATOM 1816 C C . ALA A 1 249 ? -2.828 -0.206 10.760 1.00 95.75 249 ALA A C 1
ATOM 1818 O O . ALA A 1 249 ? -2.312 -0.279 9.645 1.00 95.75 249 ALA A O 1
ATOM 1819 N N . SER A 1 250 ? -3.743 0.727 11.055 1.00 96.00 250 SER A N 1
ATOM 1820 C CA . SER A 1 250 ? -4.143 1.761 10.092 1.00 96.00 250 SER A CA 1
ATOM 1821 C C . SER A 1 250 ? -2.990 2.709 9.745 1.00 96.00 250 SER A C 1
ATOM 1823 O O . SER A 1 250 ? -2.833 3.072 8.583 1.00 96.00 250 SER A O 1
ATOM 1825 N N . TRP A 1 251 ? -2.119 3.042 10.707 1.00 96.06 251 TRP A N 1
ATOM 1826 C CA . TRP A 1 251 ? -0.926 3.859 10.445 1.00 96.06 251 TRP A CA 1
ATOM 1827 C C . TRP A 1 251 ? 0.046 3.159 9.498 1.00 96.06 251 TRP A C 1
ATOM 1829 O O . TRP A 1 251 ? 0.585 3.800 8.599 1.00 96.06 251 TRP A O 1
ATOM 1839 N N . TYR A 1 252 ? 0.237 1.846 9.668 1.00 96.69 252 TYR A N 1
ATOM 1840 C CA . TYR A 1 252 ? 1.040 1.053 8.738 1.00 96.69 252 TYR A CA 1
ATOM 1841 C C . TYR A 1 252 ? 0.455 1.072 7.325 1.00 96.69 252 TYR A C 1
ATOM 1843 O O . TYR A 1 252 ? 1.188 1.292 6.366 1.00 96.69 252 TYR A O 1
ATOM 1851 N N . TRP A 1 253 ? -0.861 0.898 7.188 1.00 97.50 253 TRP A N 1
ATOM 1852 C CA . TRP A 1 253 ? -1.512 0.931 5.877 1.00 97.50 253 TRP A CA 1
ATOM 1853 C C . TRP A 1 253 ? -1.340 2.288 5.182 1.00 97.50 253 TRP A C 1
ATOM 1855 O O . TRP A 1 253 ? -0.908 2.345 4.036 1.00 97.50 253 TRP A O 1
ATOM 1865 N N . HIS A 1 254 ? -1.562 3.389 5.906 1.00 96.69 254 HIS A N 1
ATOM 1866 C CA . HIS A 1 254 ? -1.311 4.734 5.383 1.00 96.69 254 HIS A CA 1
ATOM 1867 C C . HIS A 1 254 ? 0.152 4.953 4.980 1.00 96.69 254 HIS A C 1
ATOM 1869 O O . HIS A 1 254 ? 0.418 5.595 3.968 1.00 96.69 254 HIS A O 1
ATOM 1875 N N . PHE A 1 255 ? 1.106 4.427 5.752 1.00 96.56 255 PHE A N 1
ATOM 1876 C CA . PHE A 1 255 ? 2.522 4.491 5.395 1.00 96.56 255 PHE A CA 1
ATOM 1877 C C . PHE A 1 255 ? 2.797 3.788 4.062 1.00 96.56 255 PHE A C 1
ATOM 1879 O O . PHE A 1 255 ? 3.454 4.365 3.194 1.00 96.56 255 PHE A O 1
ATOM 1886 N N . VAL A 1 256 ? 2.265 2.577 3.883 1.00 97.00 256 VAL A N 1
ATOM 1887 C CA . VAL A 1 256 ? 2.397 1.831 2.629 1.00 97.00 256 VAL A CA 1
ATOM 1888 C C . VAL A 1 256 ? 1.817 2.646 1.468 1.00 97.00 256 VAL A C 1
ATOM 1890 O O . VAL A 1 256 ? 2.511 2.835 0.471 1.00 97.00 256 VAL A O 1
ATOM 1893 N N . ASP A 1 257 ? 0.626 3.230 1.620 1.00 95.75 257 ASP A N 1
ATOM 1894 C CA . ASP A 1 257 ? 0.019 4.078 0.584 1.00 95.75 257 ASP A CA 1
ATOM 1895 C C . ASP A 1 257 ? 0.890 5.293 0.218 1.00 95.75 257 ASP A C 1
ATOM 1897 O O . ASP A 1 257 ? 1.061 5.607 -0.961 1.00 95.75 257 ASP A O 1
ATOM 1901 N N . VAL A 1 258 ? 1.488 5.968 1.205 1.00 95.25 258 VAL A N 1
ATOM 1902 C CA . VAL A 1 258 ? 2.382 7.116 0.967 1.00 95.25 258 VAL A CA 1
ATOM 1903 C C . VAL A 1 258 ? 3.629 6.699 0.188 1.00 95.25 258 VAL A C 1
ATOM 1905 O O . VAL A 1 258 ? 4.025 7.391 -0.752 1.00 95.25 258 VAL A O 1
ATOM 1908 N N . VAL A 1 259 ? 4.233 5.559 0.536 1.00 96.81 259 VAL A N 1
ATOM 1909 C CA . VAL A 1 259 ? 5.365 5.010 -0.223 1.00 96.81 259 VAL A CA 1
ATOM 1910 C C . VAL A 1 259 ? 4.943 4.712 -1.661 1.00 96.81 259 VAL A C 1
ATOM 1912 O O . VAL A 1 259 ? 5.684 5.055 -2.582 1.00 96.81 259 VAL A O 1
ATOM 1915 N N . TRP A 1 260 ? 3.747 4.150 -1.877 1.00 96.25 260 TRP A N 1
ATOM 1916 C CA . TRP A 1 260 ? 3.245 3.882 -3.227 1.00 96.25 260 TRP A CA 1
ATOM 1917 C C . TRP A 1 260 ? 3.114 5.147 -4.066 1.00 96.25 260 TRP A C 1
ATOM 1919 O O . TRP A 1 260 ? 3.505 5.137 -5.226 1.00 96.25 260 TRP A O 1
ATOM 1929 N N . VAL A 1 261 ? 2.620 6.251 -3.501 1.00 94.56 261 VAL A N 1
ATOM 1930 C CA . VAL A 1 261 ? 2.548 7.531 -4.226 1.00 94.56 261 VAL A CA 1
ATOM 1931 C C . VAL A 1 261 ? 3.936 7.967 -4.702 1.00 94.56 261 VAL A C 1
ATOM 1933 O O . VAL A 1 261 ? 4.084 8.410 -5.843 1.00 94.56 261 VAL A O 1
ATOM 1936 N N . GLY A 1 262 ? 4.963 7.787 -3.867 1.00 94.38 262 GLY A N 1
ATOM 1937 C CA . GLY A 1 262 ? 6.355 8.008 -4.260 1.00 94.38 262 GLY A CA 1
ATOM 1938 C C . GLY A 1 262 ? 6.795 7.088 -5.404 1.00 94.38 262 GLY A C 1
ATOM 1939 O O . GLY A 1 262 ? 7.352 7.567 -6.391 1.00 94.38 262 GLY A O 1
ATOM 1940 N N . VAL A 1 263 ? 6.500 5.785 -5.304 1.00 95.06 263 VAL A N 1
ATOM 1941 C CA . VAL A 1 263 ? 6.842 4.784 -6.333 1.00 95.06 263 VAL A CA 1
ATOM 1942 C C . VAL A 1 263 ? 6.151 5.115 -7.651 1.00 95.06 263 VAL A C 1
ATOM 1944 O O . VAL A 1 263 ? 6.813 5.202 -8.681 1.00 95.06 263 VAL A O 1
ATOM 1947 N N . PHE A 1 264 ? 4.841 5.355 -7.619 1.00 94.12 264 PHE A N 1
ATOM 1948 C CA . PHE A 1 264 ? 4.043 5.697 -8.788 1.00 94.12 264 PHE A CA 1
ATOM 1949 C C . PHE A 1 264 ? 4.571 6.959 -9.473 1.00 94.12 264 PHE A C 1
ATOM 1951 O O . PHE A 1 264 ? 4.741 6.982 -10.689 1.00 94.12 264 PHE A O 1
ATOM 1958 N N . THR A 1 265 ? 4.908 7.988 -8.693 1.00 92.62 265 THR A N 1
ATOM 1959 C CA . THR A 1 265 ? 5.477 9.226 -9.234 1.00 92.62 265 THR A CA 1
ATOM 1960 C C . THR A 1 265 ? 6.826 8.972 -9.906 1.00 92.62 265 THR A C 1
ATOM 1962 O O . THR A 1 265 ? 7.022 9.378 -11.047 1.00 92.62 265 THR A O 1
ATOM 1965 N N . ALA A 1 266 ? 7.741 8.266 -9.239 1.00 91.62 266 ALA A N 1
ATOM 1966 C CA . ALA A 1 266 ? 9.077 8.008 -9.772 1.00 91.62 266 ALA A CA 1
ATOM 1967 C C . ALA A 1 266 ? 9.067 7.119 -11.030 1.00 91.62 266 ALA A C 1
ATOM 1969 O O . ALA A 1 266 ? 9.838 7.368 -11.951 1.00 91.62 266 ALA A O 1
ATOM 1970 N N . VAL A 1 267 ? 8.206 6.097 -11.061 1.00 91.56 267 VAL A N 1
ATOM 1971 C CA . VAL A 1 267 ? 8.233 5.021 -12.069 1.00 91.56 267 VAL A CA 1
ATOM 1972 C C . VAL A 1 267 ? 7.225 5.207 -13.203 1.00 91.56 267 VAL A C 1
ATOM 1974 O O . VAL A 1 267 ? 7.435 4.672 -14.278 1.00 91.56 267 VAL A O 1
ATOM 1977 N N . TYR A 1 268 ? 6.107 5.901 -12.992 1.00 89.00 268 TYR A N 1
ATOM 1978 C CA . TYR A 1 268 ? 5.071 6.034 -14.028 1.00 89.00 268 TYR A CA 1
ATOM 1979 C C . TYR A 1 268 ? 4.886 7.468 -14.521 1.00 89.00 268 TYR A C 1
ATOM 1981 O O . TYR A 1 268 ? 4.326 7.657 -15.597 1.00 89.00 268 TYR A O 1
ATOM 1989 N N . LEU A 1 269 ? 5.302 8.473 -13.740 1.00 88.31 269 LEU A N 1
ATOM 1990 C CA . LEU A 1 269 ? 5.156 9.884 -14.118 1.00 88.31 269 LEU A CA 1
ATOM 1991 C C . LEU A 1 269 ? 6.479 10.547 -14.511 1.00 88.31 269 LEU A C 1
ATOM 1993 O O . LEU A 1 269 ? 6.468 11.433 -15.360 1.00 88.31 269 LEU A O 1
ATOM 1997 N N . LEU A 1 270 ? 7.586 10.172 -13.862 1.00 85.69 270 LEU A N 1
ATOM 1998 C CA . LEU A 1 270 ? 8.897 10.806 -14.047 1.00 85.69 270 LEU A CA 1
ATOM 1999 C C . LEU A 1 270 ? 9.900 9.972 -14.849 1.00 85.69 270 LEU A C 1
ATOM 2001 O O . LEU A 1 270 ? 10.965 10.499 -15.171 1.00 85.69 270 LEU A O 1
ATOM 2005 N N . SER A 1 271 ? 9.594 8.706 -15.138 1.00 78.50 271 SER A N 1
ATOM 2006 C CA . SER A 1 271 ? 10.367 7.901 -16.084 1.00 78.50 271 SER A CA 1
ATOM 2007 C C . SER A 1 271 ? 9.679 7.906 -17.431 1.00 78.50 271 SER A C 1
ATOM 2009 O O . SER A 1 271 ? 8.521 7.440 -17.480 1.00 78.50 271 SER A O 1
#

Secondary structure (DSSP, 8-state):
-----------------------------------PPPPHHHHHHHHHHHHHHHHTTPPPPS-----TT---------------TT-------HHHHHHHHHHHHHHHHHHHHHHHHHHHHHH-SSSS-TT----HHHHHHHHHHHHHHHHHHHHHHHHHHTT-HHHHHHHHHHHHHHHHHHHHHHHHHHHH-S--TTT-HHHHHHHHHHHHHHHHHHHHHHHHHHHHHHHHH--TTTHHHHHHHHHHHHHHHHHHHHHHHHHHIIIII--

pLDDT: mean 78.77, std 21.75, range [31.7, 98.0]

Solvent-accessible surface area (backbone atoms only — not comparable to full-atom values): 16592 Å² total; per-residue (Å²): 137,87,89,84,84,86,88,87,89,80,90,84,88,82,90,81,90,82,87,86,86,82,88,87,87,81,88,86,81,92,75,84,81,81,79,78,78,80,62,70,69,62,57,52,58,54,53,56,56,49,56,58,55,54,64,74,64,62,76,83,75,94,80,80,74,88,74,90,87,73,87,82,77,83,79,86,73,85,73,86,68,77,80,65,99,68,87,68,64,79,86,68,56,64,67,58,54,5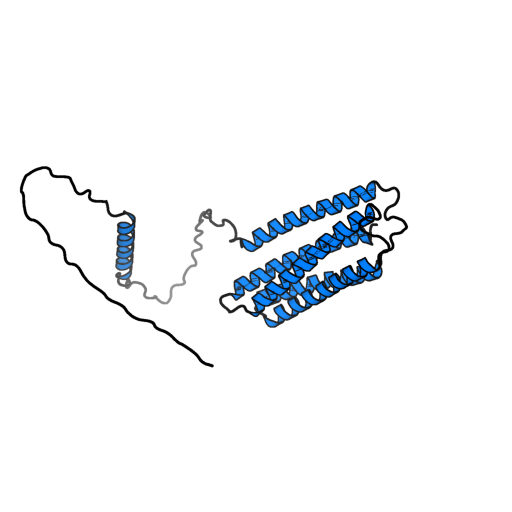1,49,53,53,52,50,53,51,52,51,52,54,50,49,50,51,50,51,52,47,53,53,53,49,73,73,41,99,60,62,59,56,92,80,68,76,78,65,52,72,62,55,50,53,43,48,51,45,46,56,51,25,47,54,30,30,52,51,11,36,53,23,37,72,70,67,36,58,69,60,14,49,53,24,42,51,50,22,43,53,38,48,50,51,39,54,50,49,54,56,52,48,65,70,70,43,89,66,46,58,83,71,43,74,65,33,34,50,47,49,49,53,54,43,54,48,50,51,50,51,51,51,42,42,53,50,48,52,51,37,47,52,49,44,75,66,48,48,88,93,42,36,69,61,34,35,51,50,37,43,50,47,38,52,52,47,47,50,52,53,54,52,46,54,52,50,47,43,54,62,62,71,70,70